Protein AF-A0A1Y1NEP5-F1 (afdb_monomer_lite)

Organism: Photinus pyralis (NCBI:txid7054)

Structure (mmCIF, N/CA/C/O backbone):
data_AF-A0A1Y1NEP5-F1
#
_entry.id   AF-A0A1Y1NEP5-F1
#
loop_
_atom_site.group_PDB
_atom_site.id
_atom_site.type_symbol
_atom_site.label_atom_id
_atom_site.label_alt_id
_atom_site.label_comp_id
_atom_site.label_asym_id
_atom_site.label_entity_id
_atom_site.label_seq_id
_atom_site.pdbx_PDB_ins_code
_atom_site.Cartn_x
_atom_site.Cartn_y
_atom_site.Cartn_z
_atom_site.occupancy
_atom_site.B_iso_or_equiv
_atom_site.auth_seq_id
_atom_site.auth_comp_id
_atom_site.auth_asym_id
_atom_site.auth_atom_id
_atom_site.pdbx_PDB_model_num
ATOM 1 N N . MET A 1 1 ? -6.088 -8.579 -11.517 1.00 90.56 1 MET A N 1
ATOM 2 C CA . MET A 1 1 ? -6.306 -7.123 -11.314 1.00 90.56 1 MET A CA 1
ATOM 3 C C . MET A 1 1 ? -5.534 -6.252 -12.298 1.00 90.56 1 MET A C 1
ATOM 5 O O . MET A 1 1 ? -6.186 -5.523 -13.034 1.00 90.56 1 MET A O 1
ATOM 9 N N . MET A 1 2 ? -4.201 -6.354 -12.375 1.00 89.00 2 MET A N 1
ATOM 10 C CA . MET A 1 2 ? -3.355 -5.490 -13.226 1.00 89.00 2 MET A CA 1
ATOM 11 C C . MET A 1 2 ? -3.745 -5.462 -14.716 1.00 89.00 2 MET A C 1
ATOM 13 O O . MET A 1 2 ? -3.681 -4.411 -15.343 1.00 89.00 2 MET A O 1
ATOM 17 N N . ARG A 1 3 ? -4.251 -6.576 -15.268 1.00 90.25 3 ARG A N 1
ATOM 18 C CA . ARG A 1 3 ? -4.832 -6.623 -16.626 1.00 90.25 3 ARG A CA 1
ATOM 19 C C . ARG A 1 3 ? -6.082 -5.744 -16.789 1.00 90.25 3 ARG A C 1
ATOM 21 O O . ARG A 1 3 ? -6.263 -5.115 -17.821 1.00 90.25 3 ARG A O 1
ATOM 28 N N . ARG A 1 4 ? -6.971 -5.734 -15.790 1.00 91.12 4 ARG A N 1
ATOM 29 C CA . ARG A 1 4 ? -8.265 -5.023 -15.830 1.00 91.12 4 ARG A CA 1
ATOM 30 C C . ARG A 1 4 ? -8.117 -3.534 -15.506 1.00 91.12 4 ARG A C 1
ATOM 32 O O . ARG A 1 4 ? -8.921 -2.733 -15.965 1.00 91.12 4 ARG A O 1
ATOM 39 N N . TYR A 1 5 ? -7.087 -3.175 -14.741 1.00 89.88 5 TYR A N 1
ATOM 40 C CA . TYR A 1 5 ? -6.795 -1.805 -14.322 1.00 89.88 5 TYR A CA 1
ATOM 41 C C . TYR A 1 5 ? -5.352 -1.428 -14.690 1.00 89.88 5 TYR A C 1
ATOM 43 O O . TYR A 1 5 ? -4.515 -1.256 -13.807 1.00 89.88 5 TYR A O 1
ATOM 51 N N . PRO A 1 6 ? -5.030 -1.294 -15.989 1.00 84.69 6 PRO A N 1
ATOM 52 C CA . PRO A 1 6 ? -3.647 -1.180 -16.460 1.00 84.69 6 PRO A CA 1
ATOM 53 C C . PRO A 1 6 ? -2.942 0.124 -16.062 1.00 84.69 6 PRO A C 1
ATOM 55 O O . PRO A 1 6 ? -1.716 0.181 -16.156 1.00 84.69 6 PRO A O 1
ATOM 58 N N . LYS A 1 7 ? -3.702 1.145 -15.638 1.00 85.12 7 LYS A N 1
ATOM 59 C CA . LYS A 1 7 ? -3.207 2.453 -15.171 1.00 85.12 7 LYS A CA 1
ATOM 60 C C . LYS A 1 7 ? -3.043 2.542 -13.648 1.00 85.12 7 LYS A C 1
ATOM 62 O O . LYS A 1 7 ? -2.629 3.583 -13.156 1.00 85.12 7 LYS A O 1
ATOM 67 N N . GLN A 1 8 ? -3.429 1.501 -12.915 1.00 87.31 8 GLN A N 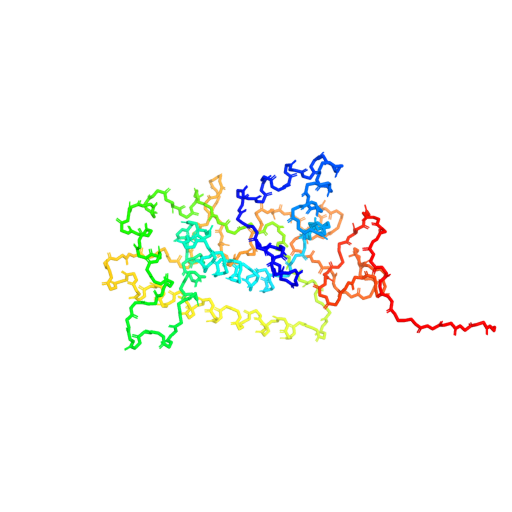1
ATOM 68 C CA . GLN A 1 8 ? -3.363 1.478 -11.457 1.00 87.31 8 GLN A CA 1
ATOM 69 C C . GLN A 1 8 ? -2.152 0.674 -10.991 1.00 87.31 8 GLN A C 1
ATOM 71 O O . GLN A 1 8 ? -1.768 -0.305 -11.635 1.00 87.31 8 GLN A O 1
ATOM 76 N N . ILE A 1 9 ? -1.575 1.085 -9.864 1.00 87.44 9 ILE A N 1
ATOM 77 C CA . ILE A 1 9 ? -0.461 0.388 -9.218 1.00 87.44 9 ILE A CA 1
ATOM 78 C C . ILE A 1 9 ? -1.053 -0.604 -8.222 1.00 87.44 9 ILE A C 1
ATOM 80 O O . ILE A 1 9 ? -1.752 -0.204 -7.294 1.00 87.44 9 ILE A O 1
ATOM 84 N N . ALA A 1 10 ? -0.798 -1.894 -8.439 1.00 90.50 10 ALA A N 1
ATOM 85 C CA . ALA A 1 10 ? -1.158 -2.939 -7.491 1.00 90.50 10 ALA A CA 1
ATOM 86 C C . ALA A 1 10 ? 0.002 -3.141 -6.514 1.00 90.50 10 ALA A C 1
ATOM 88 O O . ALA A 1 10 ? 1.093 -3.498 -6.946 1.00 90.50 10 ALA A O 1
ATOM 89 N N . VAL A 1 11 ? -0.236 -2.901 -5.226 1.00 90.38 11 VAL A N 1
ATOM 90 C CA . VAL A 1 11 ? 0.784 -3.053 -4.182 1.00 90.38 11 VAL A CA 1
ATOM 91 C C . VAL A 1 11 ? 0.630 -4.429 -3.539 1.00 90.38 11 VAL A C 1
ATOM 93 O O . VAL A 1 11 ? -0.443 -4.697 -2.990 1.00 90.38 11 VAL A O 1
ATOM 96 N N . PRO A 1 12 ? 1.651 -5.298 -3.609 1.00 90.19 12 PRO A N 1
ATOM 97 C CA . PRO A 1 12 ? 1.573 -6.635 -3.049 1.00 90.19 12 PRO A CA 1
ATOM 98 C C . PRO A 1 12 ? 1.637 -6.635 -1.513 1.00 90.19 12 PRO A C 1
ATOM 100 O O . PRO A 1 12 ? 2.208 -5.743 -0.880 1.00 90.19 12 PRO A O 1
ATOM 103 N N . THR A 1 13 ? 1.065 -7.667 -0.898 1.00 89.44 13 THR A N 1
ATOM 104 C CA . THR A 1 13 ? 1.445 -8.097 0.454 1.00 89.44 13 THR A CA 1
ATOM 105 C C . THR A 1 13 ? 2.828 -8.757 0.429 1.00 89.44 13 THR A C 1
ATOM 107 O O . THR A 1 13 ? 3.291 -9.173 -0.632 1.00 89.44 13 THR A O 1
ATOM 110 N N . LEU A 1 14 ? 3.504 -8.849 1.578 1.00 84.50 14 LEU A N 1
ATOM 111 C CA . LEU A 1 14 ? 4.887 -9.346 1.671 1.00 84.50 14 LEU A CA 1
ATOM 112 C C . LEU A 1 14 ? 5.095 -10.748 1.062 1.00 84.50 14 LEU A C 1
ATOM 114 O O . LEU A 1 14 ? 6.099 -11.008 0.408 1.00 84.50 14 LEU A O 1
ATOM 118 N N . ASP A 1 15 ? 4.140 -11.650 1.251 1.00 85.56 15 ASP A N 1
ATOM 119 C CA . ASP A 1 15 ? 4.138 -13.009 0.703 1.00 85.56 15 ASP A CA 1
ATOM 120 C C . ASP A 1 15 ? 4.011 -13.036 -0.832 1.00 85.56 15 ASP A C 1
ATOM 122 O O . ASP A 1 15 ? 4.769 -13.729 -1.516 1.00 85.56 15 ASP A O 1
ATOM 126 N N . VAL A 1 16 ? 3.092 -12.240 -1.387 1.00 90.88 16 VAL A N 1
ATOM 127 C CA . VAL A 1 16 ? 2.921 -12.073 -2.841 1.00 90.88 16 VAL A CA 1
ATOM 128 C C . VAL A 1 16 ? 4.168 -11.448 -3.458 1.00 90.88 16 VAL A C 1
ATOM 130 O O . VAL A 1 16 ? 4.596 -11.848 -4.539 1.00 90.88 16 VAL A O 1
ATOM 133 N N . ASP A 1 17 ? 4.748 -10.478 -2.764 1.00 88.25 17 ASP A N 1
ATOM 134 C CA . ASP A 1 17 ? 5.936 -9.753 -3.184 1.00 88.25 17 ASP A CA 1
ATOM 135 C C . ASP A 1 17 ? 7.180 -10.650 -3.219 1.00 88.25 17 ASP A C 1
ATOM 137 O O . ASP A 1 17 ? 7.900 -10.689 -4.215 1.00 88.25 17 ASP A O 1
ATOM 141 N N . LEU A 1 18 ? 7.374 -11.486 -2.197 1.00 86.94 18 LEU A N 1
ATOM 142 C CA . LEU A 1 18 ? 8.453 -12.475 -2.169 1.00 86.94 18 LEU A CA 1
ATOM 143 C C . LEU A 1 18 ? 8.343 -13.486 -3.325 1.00 86.94 18 LEU A C 1
ATOM 145 O O . LEU A 1 18 ? 9.335 -13.799 -3.996 1.00 86.94 18 LEU A O 1
ATOM 149 N N . ALA A 1 19 ? 7.133 -13.984 -3.594 1.00 91.00 19 ALA A N 1
ATOM 150 C CA . ALA A 1 19 ? 6.886 -14.861 -4.737 1.00 91.00 19 ALA A CA 1
ATOM 151 C C . ALA A 1 19 ? 7.134 -14.138 -6.072 1.00 91.00 19 ALA A C 1
ATOM 153 O O . ALA A 1 19 ? 7.661 -14.730 -7.020 1.00 91.00 19 ALA A O 1
ATOM 154 N N . TRP A 1 20 ? 6.792 -12.849 -6.147 1.00 90.31 20 TRP A N 1
ATOM 155 C CA . TRP A 1 20 ? 7.027 -12.024 -7.324 1.00 90.31 20 TRP A CA 1
ATOM 156 C C . TRP A 1 20 ? 8.524 -11.831 -7.597 1.00 90.31 20 TRP A C 1
ATOM 158 O O . TRP A 1 20 ? 8.960 -12.093 -8.721 1.00 90.31 20 TRP A O 1
ATOM 168 N N . HIS A 1 21 ? 9.318 -11.489 -6.580 1.00 88.12 21 HIS A N 1
ATOM 169 C CA . HIS A 1 21 ? 10.784 -11.420 -6.666 1.00 88.12 21 HIS A CA 1
ATOM 170 C C . HIS A 1 21 ? 11.399 -12.742 -7.112 1.00 88.12 21 HIS A C 1
ATOM 172 O O . HIS A 1 21 ? 12.247 -12.773 -8.001 1.00 88.12 21 HIS A O 1
ATOM 178 N N . THR A 1 22 ? 10.903 -13.859 -6.578 1.00 91.62 22 THR A N 1
ATOM 179 C CA . THR A 1 22 ? 11.359 -15.195 -6.990 1.00 91.62 22 THR A CA 1
ATOM 180 C C . THR A 1 22 ? 11.115 -15.440 -8.482 1.00 91.62 22 THR A C 1
ATOM 182 O O . THR A 1 22 ? 11.981 -15.970 -9.177 1.00 91.62 22 THR A O 1
ATOM 185 N N . HIS A 1 23 ? 9.963 -15.018 -9.014 1.00 91.12 23 HIS A N 1
ATOM 186 C C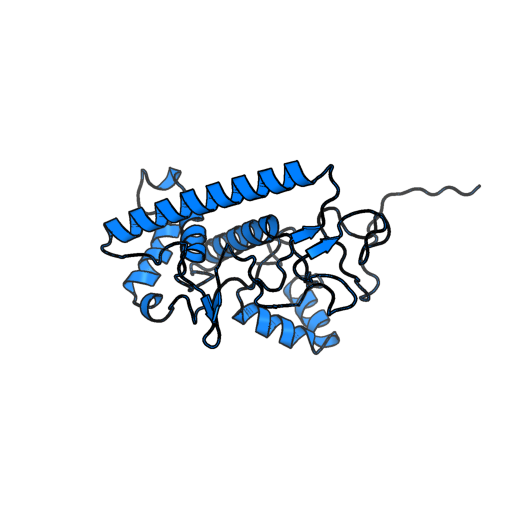A . HIS A 1 23 ? 9.663 -15.153 -10.441 1.00 91.12 23 HIS A CA 1
ATOM 187 C C . HIS A 1 23 ? 10.591 -14.293 -11.319 1.00 91.12 23 HIS A C 1
ATOM 189 O O . HIS A 1 23 ? 10.943 -14.715 -12.422 1.00 91.12 23 HIS A O 1
ATOM 195 N N . GLN A 1 24 ? 11.032 -13.127 -10.835 1.00 87.62 24 GLN A N 1
ATOM 196 C CA . GLN A 1 24 ? 11.956 -12.241 -11.556 1.00 87.62 24 GLN A CA 1
ATOM 197 C C . GLN A 1 24 ? 13.371 -12.822 -11.714 1.00 87.62 24 GLN A C 1
ATOM 199 O O . GLN A 1 24 ? 14.082 -12.427 -12.638 1.00 87.62 24 GLN A O 1
ATOM 204 N N . LEU A 1 25 ? 13.762 -13.815 -10.901 1.00 91.56 25 LEU A N 1
ATOM 205 C CA . LEU A 1 25 ? 15.067 -14.489 -11.004 1.00 91.56 25 LEU A CA 1
ATOM 206 C C . LEU A 1 25 ? 15.272 -15.241 -12.331 1.00 91.56 25 LEU A C 1
ATOM 208 O O . LEU A 1 25 ? 16.396 -15.622 -12.654 1.00 91.56 25 LEU A O 1
ATOM 212 N N . ILE A 1 26 ? 14.209 -15.450 -13.117 1.00 92.88 26 ILE A N 1
ATOM 213 C CA . ILE A 1 26 ? 14.271 -16.070 -14.447 1.00 92.88 26 ILE A CA 1
ATOM 214 C C . ILE A 1 26 ? 13.679 -15.095 -15.482 1.00 92.88 26 ILE A C 1
ATOM 216 O O . ILE A 1 26 ? 12.517 -15.249 -15.874 1.00 92.88 26 ILE A O 1
ATOM 220 N N . PRO A 1 27 ? 14.450 -14.102 -15.974 1.00 90.69 27 PRO A N 1
ATOM 221 C CA . PRO A 1 27 ? 13.913 -13.005 -16.784 1.00 90.69 27 PRO A CA 1
ATOM 222 C C . PRO A 1 27 ? 13.123 -13.427 -18.036 1.00 90.69 27 PRO A C 1
ATOM 224 O O . PRO A 1 27 ? 12.050 -12.864 -18.263 1.00 90.69 27 PRO A O 1
ATOM 227 N N . PRO A 1 28 ? 13.544 -14.440 -18.829 1.00 93.50 28 PRO A N 1
ATOM 228 C CA . PRO A 1 28 ? 12.753 -14.887 -19.978 1.00 93.50 28 PRO A CA 1
ATOM 229 C C . PRO A 1 28 ? 11.388 -15.462 -19.576 1.00 93.50 28 PRO A C 1
ATOM 231 O O . PRO A 1 28 ? 10.375 -15.174 -20.215 1.00 93.50 28 PRO A O 1
ATOM 234 N N . SER A 1 29 ? 11.347 -16.239 -18.486 1.00 95.44 29 SER A N 1
ATOM 235 C CA . SER A 1 29 ? 10.101 -16.787 -17.939 1.00 95.44 29 SER A CA 1
ATOM 236 C C . SER A 1 29 ? 9.215 -15.676 -17.390 1.00 95.44 29 SER A C 1
ATOM 238 O O . SER A 1 29 ? 8.017 -15.650 -17.670 1.00 95.44 29 SER A O 1
ATOM 240 N N . TYR A 1 30 ? 9.810 -14.729 -16.665 1.00 92.44 30 TYR A N 1
ATOM 241 C CA . TYR A 1 30 ? 9.112 -13.585 -16.099 1.00 92.44 30 TYR A CA 1
ATOM 242 C C . TYR A 1 30 ? 8.453 -12.729 -17.183 1.00 92.44 30 TYR A C 1
ATOM 244 O O . TYR A 1 30 ? 7.248 -12.462 -17.129 1.00 92.44 30 TYR A O 1
ATOM 252 N N . TYR A 1 31 ? 9.213 -12.366 -18.219 1.00 91.44 31 TYR A N 1
ATOM 253 C CA . TYR A 1 31 ? 8.706 -11.606 -19.356 1.00 91.44 31 TYR A CA 1
ATOM 254 C C . TYR A 1 31 ? 7.570 -12.352 -20.065 1.00 91.44 31 TYR A C 1
ATOM 256 O O . TYR A 1 31 ? 6.481 -11.802 -20.243 1.00 91.44 31 TYR A O 1
ATOM 264 N N . ALA A 1 32 ? 7.772 -13.627 -20.414 1.00 94.38 32 ALA A N 1
ATOM 265 C CA . ALA A 1 32 ? 6.757 -14.428 -21.098 1.00 94.38 32 ALA A CA 1
ATOM 266 C C . ALA A 1 32 ? 5.501 -14.658 -20.235 1.00 94.38 32 ALA A C 1
ATOM 268 O O . ALA A 1 32 ? 4.379 -14.655 -20.744 1.00 94.38 32 ALA A O 1
ATOM 269 N N . GLY A 1 33 ? 5.668 -14.865 -18.928 1.00 93.69 33 GLY A N 1
ATOM 270 C CA . GLY A 1 33 ? 4.579 -15.068 -17.976 1.00 93.69 33 GLY A CA 1
ATOM 271 C C . GLY A 1 33 ? 3.733 -13.811 -17.783 1.00 93.69 33 GLY A C 1
ATOM 272 O O . GLY A 1 33 ? 2.507 -13.864 -17.904 1.00 93.69 33 GLY A O 1
ATOM 273 N N . THR A 1 34 ? 4.379 -12.670 -17.534 1.00 90.88 34 THR A N 1
ATOM 274 C CA . THR A 1 34 ? 3.697 -11.389 -17.296 1.00 90.88 34 THR A CA 1
ATOM 275 C C . THR A 1 34 ? 2.992 -10.862 -18.542 1.00 90.88 34 THR A C 1
ATOM 277 O O . THR A 1 34 ? 1.813 -10.502 -18.461 1.00 90.88 34 THR A O 1
ATOM 280 N N . THR A 1 35 ? 3.648 -10.895 -19.705 1.00 91.62 35 THR A N 1
ATOM 281 C CA . THR A 1 35 ? 3.053 -10.456 -20.979 1.00 91.62 35 THR A CA 1
ATOM 282 C C . THR A 1 35 ? 1.872 -11.331 -21.388 1.00 91.62 35 THR A C 1
ATOM 284 O O . THR A 1 35 ? 0.825 -10.802 -21.759 1.00 91.62 35 THR A O 1
ATOM 287 N N . ARG A 1 36 ? 1.965 -12.657 -21.222 1.00 94.50 36 ARG A N 1
ATOM 288 C CA . ARG A 1 36 ? 0.844 -13.575 -21.484 1.00 94.50 36 ARG A CA 1
ATOM 289 C C . ARG A 1 36 ? -0.347 -13.324 -20.556 1.00 94.50 36 ARG A C 1
ATOM 291 O O . ARG A 1 36 ? -1.490 -13.349 -21.005 1.00 94.50 36 ARG A O 1
ATOM 298 N N . ALA A 1 37 ? -0.100 -13.089 -19.266 1.00 91.06 37 ALA A N 1
ATOM 299 C CA . ALA A 1 37 ? -1.164 -12.922 -18.275 1.00 91.06 37 ALA A CA 1
ATOM 300 C C . ALA A 1 37 ? -1.806 -11.523 -18.294 1.00 91.06 37 ALA A C 1
ATOM 302 O O . ALA A 1 37 ? -3.004 -11.381 -18.023 1.00 91.06 37 ALA A O 1
ATOM 303 N N . THR A 1 38 ? -1.020 -10.483 -18.587 1.00 88.94 38 THR A N 1
ATOM 304 C CA . THR A 1 38 ? -1.424 -9.080 -18.393 1.00 88.94 38 THR A CA 1
ATOM 305 C C . THR A 1 38 ? -1.389 -8.216 -19.652 1.00 88.94 38 THR A C 1
ATOM 307 O O . THR A 1 38 ? -1.844 -7.076 -19.592 1.00 88.94 38 THR A O 1
ATOM 310 N N . TYR A 1 39 ? -0.910 -8.755 -20.778 1.00 87.94 39 TYR A N 1
ATOM 311 C CA . TYR A 1 39 ? -0.679 -8.051 -22.050 1.00 87.94 39 TYR A CA 1
ATOM 312 C C . TYR A 1 39 ? 0.360 -6.932 -21.998 1.00 87.94 39 TYR A C 1
ATOM 314 O O . TYR A 1 39 ? 0.457 -6.126 -22.919 1.00 87.94 39 TYR A O 1
ATOM 322 N N . LYS A 1 40 ? 1.155 -6.890 -20.932 1.00 85.44 40 LYS A N 1
ATOM 323 C CA . LYS A 1 40 ? 2.311 -6.013 -20.814 1.00 85.44 40 LYS A CA 1
ATOM 324 C C . LYS A 1 40 ? 3.376 -6.673 -19.954 1.00 85.44 40 LYS A C 1
ATOM 326 O O . LYS A 1 40 ? 3.085 -7.573 -19.167 1.00 85.44 40 LYS A O 1
ATOM 331 N N . PHE A 1 41 ? 4.608 -6.219 -20.114 1.00 87.38 41 PHE A N 1
ATOM 332 C CA . PHE A 1 41 ? 5.627 -6.468 -19.112 1.00 87.38 41 PHE A CA 1
ATOM 333 C C . PHE A 1 41 ? 5.222 -5.749 -17.819 1.00 87.38 41 PHE A C 1
ATOM 335 O O . PHE A 1 41 ? 4.721 -4.620 -17.866 1.00 87.38 41 PHE A O 1
ATOM 342 N N . ILE A 1 42 ? 5.373 -6.423 -16.681 1.00 86.00 42 ILE A N 1
ATOM 343 C CA . ILE A 1 42 ? 5.147 -5.811 -15.374 1.00 86.00 42 ILE A CA 1
ATOM 344 C C . ILE A 1 42 ? 6.510 -5.411 -14.834 1.00 86.00 42 ILE A C 1
ATOM 346 O O . ILE A 1 42 ? 7.329 -6.268 -14.517 1.00 86.00 42 ILE A O 1
ATOM 350 N N . ASP A 1 43 ? 6.744 -4.109 -14.777 1.00 80.31 43 ASP A N 1
ATOM 351 C CA . ASP A 1 43 ? 7.959 -3.555 -14.202 1.00 80.31 43 ASP A CA 1
ATOM 352 C C . ASP A 1 43 ? 7.890 -3.582 -12.668 1.00 80.31 43 ASP A C 1
ATOM 354 O O . ASP A 1 43 ? 6.803 -3.433 -12.094 1.00 80.31 43 ASP A O 1
ATOM 358 N N . HIS A 1 44 ? 9.034 -3.790 -12.021 1.00 74.31 44 HIS A N 1
ATOM 359 C CA . HIS A 1 44 ? 9.161 -3.725 -10.570 1.00 74.31 44 HIS A CA 1
ATOM 360 C C . HIS A 1 44 ? 9.740 -2.364 -10.185 1.00 74.31 44 HIS A C 1
ATOM 362 O O . HIS A 1 44 ? 10.954 -2.181 -10.136 1.00 74.31 44 HIS A O 1
ATOM 368 N N . ASP A 1 45 ? 8.851 -1.409 -9.911 1.00 70.62 45 ASP A N 1
ATOM 369 C CA . ASP A 1 45 ? 9.237 -0.118 -9.342 1.00 70.62 45 ASP A CA 1
ATOM 370 C C . ASP A 1 45 ? 9.573 -0.313 -7.858 1.00 70.62 45 ASP A C 1
ATOM 372 O O . ASP A 1 45 ? 8.675 -0.459 -7.020 1.00 70.62 45 ASP A O 1
ATOM 376 N N . ASP A 1 46 ? 10.871 -0.347 -7.549 1.00 66.62 46 ASP A N 1
ATOM 377 C CA . ASP A 1 46 ? 11.386 -0.514 -6.192 1.00 66.62 46 ASP A CA 1
ATOM 378 C C . ASP A 1 46 ? 11.319 0.779 -5.358 1.00 66.62 46 ASP A C 1
ATOM 380 O O . ASP A 1 46 ? 11.761 0.806 -4.211 1.00 66.62 46 ASP A O 1
ATOM 384 N N . LYS A 1 47 ? 10.795 1.880 -5.923 1.00 71.75 47 LYS A N 1
ATOM 385 C CA . LYS A 1 47 ? 10.866 3.223 -5.327 1.00 71.75 47 LYS A CA 1
ATOM 386 C C . LYS A 1 47 ? 9.567 3.998 -5.504 1.00 71.75 47 LYS A C 1
ATOM 388 O O . LYS A 1 47 ? 9.437 4.927 -6.305 1.00 71.75 47 LYS A O 1
ATOM 393 N N . ILE A 1 48 ? 8.612 3.698 -4.636 1.00 74.44 48 ILE A N 1
ATOM 394 C CA . ILE A 1 48 ? 7.322 4.372 -4.554 1.00 74.44 48 ILE A CA 1
ATOM 395 C C . ILE A 1 48 ? 7.315 5.328 -3.359 1.00 74.44 48 ILE A C 1
ATOM 397 O O . ILE A 1 48 ? 7.587 4.956 -2.219 1.00 74.44 48 ILE A O 1
ATOM 401 N N . GLU A 1 49 ? 6.954 6.584 -3.622 1.00 77.25 49 GLU A N 1
ATOM 402 C CA . GLU A 1 49 ? 6.752 7.572 -2.563 1.00 77.25 49 GLU A CA 1
ATOM 403 C C . GLU A 1 49 ? 5.671 7.098 -1.578 1.00 77.25 49 GLU A C 1
ATOM 405 O O . GLU A 1 49 ? 4.629 6.575 -1.972 1.00 77.25 49 GLU A O 1
ATOM 410 N N . GLU A 1 50 ? 5.927 7.273 -0.286 1.00 75.88 50 GLU A N 1
ATOM 411 C CA . GLU A 1 50 ? 5.111 6.732 0.803 1.00 75.88 50 GLU A CA 1
ATOM 412 C C . GLU A 1 50 ? 3.604 7.037 0.710 1.00 75.88 50 GLU A C 1
ATOM 414 O O . GLU A 1 50 ? 2.777 6.141 0.919 1.00 75.88 50 GLU A O 1
ATOM 419 N N . VAL A 1 51 ? 3.208 8.282 0.424 1.00 79.44 51 VAL A N 1
ATOM 420 C CA . VAL A 1 51 ? 1.785 8.641 0.302 1.00 79.44 51 VAL A CA 1
ATOM 421 C C . VAL A 1 51 ? 1.162 7.915 -0.890 1.00 79.44 51 VAL A C 1
ATOM 423 O O . VAL A 1 51 ? 0.067 7.357 -0.775 1.00 79.44 51 VAL A O 1
ATOM 426 N N . LYS A 1 52 ? 1.876 7.848 -2.015 1.00 83.56 52 LYS A N 1
ATOM 427 C CA . LYS A 1 52 ? 1.449 7.098 -3.202 1.00 83.56 52 LYS A CA 1
ATOM 428 C C . LYS A 1 52 ? 1.343 5.594 -2.927 1.00 83.56 52 LYS A C 1
ATOM 430 O O . LYS A 1 52 ? 0.367 4.980 -3.359 1.00 83.56 52 LYS A O 1
ATOM 435 N N . LEU A 1 53 ? 2.290 5.013 -2.187 1.00 84.62 53 LEU A N 1
ATOM 436 C CA . LEU A 1 53 ? 2.272 3.599 -1.796 1.00 84.62 53 LEU A CA 1
ATOM 437 C C . LEU A 1 53 ? 1.029 3.282 -0.956 1.00 84.62 53 LEU A C 1
ATOM 439 O O . LEU A 1 53 ? 0.303 2.337 -1.257 1.00 84.62 53 LEU A O 1
ATOM 443 N N . ASN A 1 54 ? 0.739 4.122 0.039 1.00 84.75 54 ASN A N 1
ATOM 444 C CA . ASN A 1 54 ? -0.452 4.004 0.878 1.00 84.75 54 ASN A CA 1
ATOM 445 C C . ASN A 1 54 ? -1.750 4.017 0.064 1.00 84.75 54 ASN A C 1
ATOM 447 O O . ASN A 1 54 ? -2.598 3.138 0.217 1.00 84.75 54 ASN A O 1
ATOM 451 N N . GLN A 1 55 ? -1.898 5.002 -0.822 1.00 88.38 55 GLN A N 1
ATOM 452 C CA . GLN A 1 55 ? -3.085 5.138 -1.669 1.00 88.38 55 GLN A CA 1
ATOM 453 C C . GLN A 1 55 ? -3.238 3.957 -2.632 1.00 88.38 55 GLN A C 1
ATOM 455 O O . GLN A 1 55 ? -4.347 3.461 -2.846 1.00 88.38 55 GLN A O 1
ATOM 460 N N . ALA A 1 56 ? -2.129 3.480 -3.198 1.00 90.19 56 ALA A N 1
ATOM 461 C CA . ALA A 1 56 ? -2.122 2.331 -4.092 1.00 90.19 56 ALA A CA 1
ATOM 462 C C . ALA A 1 56 ? -2.452 1.024 -3.348 1.00 90.19 56 ALA A C 1
ATOM 464 O O . ALA A 1 56 ? -3.195 0.194 -3.877 1.00 90.19 56 ALA A O 1
ATOM 465 N N . PHE A 1 57 ? -1.988 0.850 -2.108 1.00 91.56 57 PHE A N 1
ATOM 466 C CA . PHE A 1 57 ? -2.344 -0.305 -1.280 1.00 91.56 57 PHE A CA 1
ATOM 467 C C . PHE A 1 57 ? -3.807 -0.280 -0.831 1.00 91.56 57 PHE A C 1
ATOM 469 O O . PHE A 1 57 ? -4.483 -1.309 -0.901 1.00 91.56 57 PHE A O 1
ATOM 476 N N . GLU A 1 58 ? -4.333 0.890 -0.458 1.00 92.06 58 GLU A N 1
ATOM 477 C CA . GLU A 1 58 ? -5.763 1.075 -0.194 1.00 92.06 58 GLU A CA 1
ATOM 478 C C . GLU A 1 58 ? -6.599 0.705 -1.429 1.00 92.06 58 GLU A C 1
ATOM 480 O O . GLU A 1 58 ? -7.545 -0.085 -1.350 1.00 92.06 58 GLU A O 1
ATOM 485 N N . TRP A 1 59 ? -6.217 1.219 -2.603 1.00 93.38 59 TRP A N 1
ATOM 486 C CA . TRP A 1 59 ? -6.873 0.883 -3.865 1.00 93.38 59 TRP A CA 1
ATOM 487 C C . TRP A 1 59 ? -6.805 -0.619 -4.168 1.00 93.38 59 TRP A C 1
ATOM 489 O O . TRP A 1 59 ? -7.816 -1.211 -4.565 1.00 93.38 59 TRP A O 1
ATOM 499 N N . THR A 1 60 ? -5.638 -1.237 -3.971 1.00 94.06 60 THR A N 1
ATOM 500 C CA . THR A 1 60 ? -5.414 -2.668 -4.214 1.00 94.06 60 THR A CA 1
ATOM 501 C C . THR A 1 60 ? -6.314 -3.496 -3.313 1.00 94.06 60 THR A C 1
ATOM 503 O O . THR A 1 60 ? -7.101 -4.304 -3.806 1.00 94.06 60 THR A O 1
ATOM 506 N N . SER A 1 61 ? -6.280 -3.226 -2.009 1.00 93.38 61 SER A N 1
ATOM 507 C CA . SER A 1 61 ? -7.043 -3.965 -1.008 1.00 93.38 61 SER A CA 1
ATOM 508 C C . SER A 1 61 ? -8.549 -3.851 -1.252 1.00 93.38 61 SER A C 1
ATOM 510 O O . SER A 1 61 ? -9.257 -4.861 -1.278 1.00 93.38 61 SER A O 1
ATOM 512 N N . LYS A 1 62 ? -9.042 -2.640 -1.540 1.00 91.94 62 LYS A N 1
ATOM 513 C CA . LYS A 1 62 ? -10.453 -2.401 -1.871 1.00 91.94 62 LYS A CA 1
ATOM 514 C C . LYS A 1 62 ? -10.875 -3.113 -3.153 1.00 91.94 62 LYS A C 1
ATOM 516 O O . LYS A 1 62 ? -11.943 -3.720 -3.212 1.00 91.94 62 LYS A O 1
ATOM 521 N N . THR A 1 63 ? -10.060 -3.016 -4.200 1.00 93.31 63 THR A N 1
ATOM 522 C CA . THR A 1 63 ? -10.387 -3.584 -5.514 1.00 93.31 63 THR A CA 1
ATOM 523 C C . THR A 1 63 ? -10.358 -5.108 -5.474 1.00 93.31 63 THR A C 1
ATOM 525 O O . THR A 1 63 ? -11.247 -5.740 -6.041 1.00 93.31 63 THR A O 1
ATOM 528 N N . TYR A 1 64 ? -9.392 -5.702 -4.771 1.00 93.25 64 TYR A N 1
ATOM 529 C CA . TYR A 1 64 ? -9.333 -7.145 -4.547 1.00 93.25 64 TYR A CA 1
ATOM 530 C C . TYR A 1 64 ? -10.603 -7.639 -3.852 1.00 93.25 64 TYR A C 1
ATOM 532 O O . TYR A 1 64 ? -11.279 -8.529 -4.363 1.00 93.25 64 TYR A O 1
ATOM 540 N N . GLN A 1 65 ? -11.005 -6.971 -2.769 1.00 90.31 65 GLN A N 1
ATOM 541 C CA . GLN A 1 65 ? -12.209 -7.318 -2.018 1.00 90.31 65 GLN A CA 1
ATOM 542 C C . GLN A 1 65 ? -13.491 -7.233 -2.856 1.00 90.31 65 GLN A C 1
ATOM 544 O O . GLN A 1 65 ? -14.387 -8.065 -2.718 1.00 90.31 65 GLN A O 1
ATOM 549 N N . VAL A 1 66 ? -13.585 -6.260 -3.765 1.00 88.81 66 VAL A N 1
ATOM 550 C CA . VAL A 1 66 ? -14.728 -6.140 -4.686 1.00 88.81 66 VAL A CA 1
ATOM 551 C C . VAL A 1 66 ? -14.743 -7.248 -5.742 1.00 88.81 66 VAL A C 1
ATOM 553 O O . VAL A 1 66 ? -15.823 -7.705 -6.110 1.00 88.81 66 VAL A O 1
ATOM 556 N N . LEU A 1 67 ? -13.578 -7.651 -6.253 1.00 90.75 67 LEU A N 1
ATOM 557 C CA . LEU A 1 67 ? -13.473 -8.622 -7.346 1.00 90.75 67 LEU A CA 1
ATOM 558 C C . LEU A 1 67 ? -13.553 -10.074 -6.885 1.00 90.75 67 LEU A C 1
ATOM 560 O O . LEU A 1 67 ? -14.101 -10.898 -7.611 1.00 90.75 67 LEU A O 1
ATOM 564 N N . PHE A 1 68 ? -12.958 -10.374 -5.735 1.00 90.81 68 PHE A N 1
ATOM 565 C CA . PHE A 1 68 ? -12.762 -11.737 -5.248 1.00 90.81 68 PHE A CA 1
ATOM 566 C C . PHE A 1 68 ? -13.580 -12.044 -4.000 1.00 90.81 68 PHE A C 1
ATOM 568 O O . PHE A 1 68 ? -13.635 -13.195 -3.599 1.00 90.81 68 PHE A O 1
ATOM 575 N N . HIS A 1 69 ? -14.256 -11.044 -3.420 1.00 88.81 69 HIS A N 1
ATOM 576 C CA . HIS A 1 69 ? -15.098 -11.229 -2.238 1.00 88.81 69 HIS A CA 1
ATOM 577 C C . HIS A 1 69 ? -14.320 -11.752 -1.018 1.00 88.81 69 HIS A C 1
ATOM 579 O O . HIS A 1 69 ? -14.873 -12.445 -0.172 1.00 88.81 69 HIS A O 1
ATOM 585 N N . GLU A 1 70 ? -13.042 -11.381 -0.918 1.00 87.75 70 GLU A N 1
ATOM 586 C CA . GLU A 1 70 ? -12.123 -11.799 0.142 1.00 87.75 70 GLU A CA 1
ATOM 587 C C . GLU A 1 70 ? -11.261 -10.622 0.615 1.00 87.75 70 GLU A C 1
ATOM 589 O O . GLU A 1 70 ? -11.099 -9.618 -0.084 1.00 87.75 70 GLU A O 1
ATOM 594 N N . LEU A 1 71 ? -10.714 -10.716 1.828 1.00 89.81 71 LEU A N 1
ATOM 595 C CA . LEU A 1 71 ? -9.762 -9.723 2.318 1.00 89.81 71 LEU A CA 1
ATOM 596 C C . LEU A 1 71 ? -8.411 -9.911 1.634 1.00 89.81 71 LEU A C 1
ATOM 598 O O . LEU A 1 71 ? -7.929 -11.028 1.510 1.00 89.81 71 LEU A O 1
ATOM 602 N N . TYR A 1 72 ? -7.794 -8.803 1.225 1.00 91.19 72 TYR A N 1
ATOM 603 C CA . TYR A 1 72 ? -6.485 -8.852 0.578 1.00 91.19 72 TYR A CA 1
ATOM 604 C C . TYR A 1 72 ? -5.324 -9.043 1.561 1.00 91.19 72 TYR A C 1
ATOM 606 O O . TYR A 1 72 ? -4.408 -9.807 1.301 1.00 91.19 72 TYR A O 1
ATOM 614 N N . SER A 1 73 ? -5.367 -8.342 2.695 1.00 88.88 73 SER A N 1
ATOM 615 C CA . SER A 1 73 ? -4.378 -8.445 3.772 1.00 88.88 73 SER A CA 1
ATOM 616 C C . SER A 1 73 ? -5.072 -8.983 5.012 1.00 88.88 73 SER A C 1
ATOM 618 O O . SER A 1 73 ? -6.134 -8.485 5.369 1.00 88.88 73 SER A O 1
ATOM 620 N N . GLU A 1 74 ? -4.494 -9.975 5.679 1.00 88.81 74 GLU A N 1
ATOM 621 C CA . GLU A 1 74 ? -5.063 -10.558 6.905 1.00 88.81 74 GLU A CA 1
ATOM 622 C C . GLU A 1 74 ? -4.432 -9.991 8.180 1.00 88.81 74 GLU A C 1
ATOM 624 O O . GLU A 1 74 ? -4.897 -10.274 9.280 1.00 88.81 74 GLU A O 1
ATOM 629 N N . CYS A 1 75 ? -3.398 -9.154 8.055 1.00 86.56 75 CYS A N 1
ATOM 630 C CA . CYS A 1 75 ? -2.762 -8.530 9.208 1.00 86.56 75 CYS A CA 1
ATOM 631 C C . CYS A 1 75 ? -3.746 -7.651 9.982 1.00 86.56 75 CYS A C 1
ATOM 633 O O . CYS A 1 75 ? -4.428 -6.817 9.393 1.00 86.56 75 CYS A O 1
ATOM 635 N N . THR A 1 76 ? -3.787 -7.814 11.303 1.00 87.75 76 THR A N 1
ATOM 636 C CA . THR A 1 76 ? -4.698 -7.112 12.221 1.00 87.75 76 THR A CA 1
ATOM 637 C C . THR A 1 76 ? -4.061 -5.890 12.897 1.00 87.75 76 THR A C 1
ATOM 639 O O . THR A 1 76 ? -4.595 -5.376 13.880 1.00 87.75 76 THR A O 1
ATOM 642 N N . CYS A 1 77 ? -2.924 -5.397 12.385 1.00 84.88 77 CYS A N 1
ATOM 643 C CA . CYS A 1 77 ? -2.271 -4.193 12.903 1.00 84.88 77 CYS A CA 1
ATOM 644 C C . CYS A 1 77 ? -3.150 -2.941 12.725 1.00 84.88 77 CYS A C 1
ATOM 646 O O . CYS A 1 77 ? -4.048 -2.901 11.878 1.00 84.88 77 CYS A O 1
ATOM 648 N N . TRP A 1 78 ? -2.852 -1.878 13.481 1.00 86.69 78 TRP A N 1
ATOM 649 C CA . TRP A 1 78 ? -3.621 -0.628 13.441 1.00 86.69 78 TRP A CA 1
ATOM 650 C C . TRP A 1 78 ? -3.752 -0.062 12.014 1.00 86.69 78 TRP A C 1
ATOM 652 O O . TRP A 1 78 ? -4.813 0.440 11.636 1.00 86.69 78 TRP A O 1
ATOM 662 N N . TYR A 1 79 ? -2.687 -0.181 11.211 1.00 87.19 79 TYR A N 1
ATOM 663 C CA . TYR A 1 79 ? -2.625 0.314 9.840 1.00 87.19 79 TYR A CA 1
ATOM 664 C C . TYR A 1 79 ? -3.554 -0.477 8.916 1.00 87.19 79 TYR A C 1
ATOM 666 O O . TYR A 1 79 ? -4.428 0.103 8.271 1.00 87.19 79 TYR A O 1
ATOM 674 N N . CYS A 1 80 ? -3.417 -1.804 8.883 1.00 88.38 80 CYS A N 1
ATOM 675 C CA . CYS A 1 80 ? -4.252 -2.665 8.051 1.00 88.38 80 CYS A CA 1
ATOM 676 C C . CYS A 1 80 ? -5.732 -2.561 8.435 1.00 88.38 80 CYS A C 1
ATOM 678 O O . CYS A 1 80 ? -6.587 -2.559 7.550 1.00 88.38 80 CYS A O 1
ATOM 680 N N . GLU A 1 81 ? -6.045 -2.383 9.721 1.00 89.56 81 GLU A N 1
ATOM 681 C CA . GLU A 1 81 ? -7.409 -2.109 10.181 1.00 89.56 81 GLU A CA 1
ATOM 682 C C . GLU A 1 81 ? -7.937 -0.753 9.702 1.00 89.56 81 GLU A C 1
ATOM 684 O O . GLU A 1 81 ? -9.090 -0.659 9.270 1.00 89.56 81 GLU A O 1
ATOM 689 N N . ALA A 1 82 ? -7.102 0.291 9.703 1.00 90.44 82 ALA A N 1
ATOM 690 C CA . ALA A 1 82 ? -7.464 1.589 9.141 1.00 90.44 82 ALA A CA 1
ATOM 691 C C . ALA A 1 82 ? -7.748 1.495 7.630 1.00 90.44 82 ALA A C 1
ATOM 693 O O . ALA A 1 82 ? -8.759 2.023 7.161 1.00 90.44 82 ALA A O 1
ATOM 694 N N . ILE A 1 83 ? -6.914 0.777 6.871 1.00 90.81 83 ILE A N 1
ATOM 695 C CA . ILE A 1 83 ? -7.144 0.529 5.439 1.00 90.81 83 ILE A CA 1
ATOM 696 C C . ILE A 1 83 ? -8.453 -0.243 5.230 1.00 90.81 83 ILE A C 1
ATOM 698 O O . ILE A 1 83 ? -9.318 0.190 4.472 1.00 90.81 83 ILE A O 1
ATOM 702 N N . ARG A 1 84 ? -8.682 -1.329 5.976 1.00 90.25 84 ARG A N 1
ATOM 703 C CA . ARG A 1 84 ? -9.934 -2.104 5.896 1.00 90.25 84 ARG A CA 1
ATOM 704 C C . ARG A 1 84 ? -11.167 -1.247 6.177 1.00 90.25 84 ARG A C 1
ATOM 706 O O . ARG A 1 84 ? -12.179 -1.356 5.481 1.00 90.25 84 ARG A O 1
ATOM 713 N N . ALA A 1 85 ? -11.089 -0.371 7.178 1.00 89.88 85 ALA A N 1
ATOM 714 C CA . ALA A 1 85 ? -12.173 0.541 7.521 1.00 89.88 85 ALA A CA 1
ATOM 715 C C . ALA A 1 85 ? -12.441 1.583 6.422 1.00 89.88 85 ALA A C 1
ATOM 717 O O . ALA A 1 85 ? -13.589 2.014 6.266 1.00 89.88 85 ALA A O 1
ATOM 718 N N . SER A 1 86 ? -11.442 1.955 5.617 1.00 89.12 86 SER A N 1
ATOM 719 C CA . SER A 1 86 ? -11.619 2.898 4.506 1.00 89.12 86 SER A CA 1
ATOM 720 C C . SER A 1 86 ? -12.481 2.329 3.369 1.00 89.12 86 SER A C 1
ATOM 722 O O . SER A 1 86 ? -13.187 3.071 2.681 1.00 89.12 86 SER A O 1
ATOM 724 N N . HIS A 1 87 ? -12.507 1.000 3.206 1.00 85.69 87 HIS A N 1
ATOM 725 C CA . HIS A 1 87 ? -13.285 0.337 2.153 1.00 85.69 87 HIS A CA 1
ATOM 726 C C . HIS A 1 87 ? -14.799 0.474 2.351 1.00 85.69 87 HIS A C 1
ATOM 728 O O . HIS A 1 87 ? -15.588 0.254 1.428 1.00 85.69 87 HIS A O 1
ATOM 734 N N . THR A 1 88 ? -15.215 0.843 3.557 1.00 71.31 88 THR A N 1
ATOM 735 C CA . THR A 1 88 ? -16.617 0.916 3.951 1.00 71.31 88 THR A CA 1
ATOM 736 C C . THR A 1 88 ? -17.153 2.319 3.684 1.00 71.31 88 THR A C 1
ATOM 738 O O . THR A 1 88 ? -16.695 3.319 4.235 1.00 71.31 88 THR A O 1
ATOM 741 N N . SER A 1 89 ? -18.116 2.422 2.771 1.00 61.56 89 SER A N 1
ATOM 742 C CA . SER A 1 89 ? -18.702 3.713 2.412 1.00 61.56 89 SER A CA 1
ATOM 743 C C . SER A 1 89 ? -19.623 4.200 3.531 1.00 61.56 89 SER A C 1
ATOM 745 O O . SER A 1 89 ? -20.569 3.502 3.896 1.00 61.56 89 SER A O 1
ATOM 747 N N . SER A 1 90 ? -19.395 5.420 4.026 1.00 51.72 90 SER A N 1
ATOM 748 C CA . SER A 1 90 ? -20.260 6.096 5.009 1.00 51.72 90 SER A CA 1
ATOM 749 C C . SER A 1 90 ? -21.720 6.197 4.551 1.00 51.72 90 SER A C 1
ATOM 751 O O . SER A 1 90 ? -22.623 6.166 5.379 1.00 51.72 90 SER A O 1
ATOM 753 N N . LEU A 1 91 ? -21.955 6.250 3.237 1.00 46.94 91 LEU A N 1
ATOM 754 C CA . LEU A 1 91 ? -23.283 6.390 2.634 1.00 46.94 91 LEU A CA 1
ATOM 755 C C . LEU A 1 91 ? -24.135 5.109 2.689 1.00 46.94 91 LEU A C 1
ATOM 757 O O . LEU A 1 91 ? -25.357 5.198 2.682 1.00 46.94 91 LEU A O 1
ATOM 761 N N . ASN A 1 92 ? -23.521 3.926 2.809 1.00 43.84 92 ASN A N 1
ATOM 762 C CA . ASN A 1 92 ? -24.266 2.661 2.909 1.00 43.84 92 ASN A CA 1
ATOM 763 C C . ASN A 1 92 ? -24.679 2.321 4.349 1.00 43.84 92 ASN A C 1
ATOM 765 O O . ASN A 1 92 ? -25.526 1.458 4.546 1.00 43.84 92 ASN A O 1
ATOM 769 N N . SER A 1 93 ? -24.136 3.028 5.348 1.00 50.56 93 SER A N 1
ATOM 770 C CA . SER A 1 93 ? -24.439 2.814 6.770 1.00 50.56 93 SER A CA 1
ATOM 771 C C . SER A 1 93 ? -25.894 3.115 7.146 1.00 50.56 93 SER A C 1
ATOM 773 O O . SER A 1 93 ? -26.340 2.642 8.188 1.00 50.56 93 SER A O 1
ATOM 775 N N . PHE A 1 94 ? -26.622 3.904 6.349 1.00 47.31 94 PHE A N 1
ATOM 776 C CA . PHE A 1 94 ? -28.024 4.244 6.623 1.00 47.31 94 PHE A CA 1
ATOM 777 C C . PHE A 1 94 ? -29.021 3.151 6.195 1.00 47.31 94 PHE A C 1
ATOM 779 O O . PHE A 1 94 ? -30.160 3.181 6.646 1.00 47.31 94 PHE A O 1
ATOM 786 N N . PHE A 1 95 ? -28.605 2.165 5.388 1.00 46.91 95 PHE A N 1
ATOM 787 C CA . PHE A 1 95 ? -29.486 1.104 4.867 1.00 46.91 95 PHE A CA 1
ATOM 788 C C . PHE A 1 95 ? -28.992 -0.330 5.147 1.00 46.91 95 PHE A C 1
ATOM 790 O O . PHE A 1 95 ? -29.552 -1.291 4.623 1.00 46.91 95 PHE A O 1
ATOM 797 N N . GLY A 1 96 ? -27.965 -0.500 5.987 1.00 53.62 96 GLY A N 1
ATOM 798 C CA . GLY A 1 96 ? -27.479 -1.810 6.433 1.00 53.62 96 GLY A CA 1
ATOM 799 C C . GLY A 1 96 ? -25.955 -1.945 6.425 1.00 53.62 96 GLY A C 1
ATOM 800 O O . GLY A 1 96 ? -25.216 -0.991 6.194 1.00 53.62 96 GLY A O 1
ATOM 801 N N . THR A 1 97 ? -25.470 -3.157 6.696 1.00 56.88 97 THR A N 1
ATOM 802 C CA . THR A 1 97 ? -24.038 -3.492 6.693 1.00 56.88 97 THR A CA 1
ATOM 803 C C . THR A 1 97 ? -23.462 -3.325 5.286 1.00 56.88 97 THR A C 1
ATOM 805 O O . THR A 1 97 ? -23.914 -3.988 4.346 1.00 56.88 97 THR A O 1
ATOM 808 N N . SER A 1 98 ? -22.458 -2.457 5.116 1.00 65.81 98 SER A N 1
ATOM 809 C CA . SER A 1 98 ? -21.801 -2.298 3.815 1.00 65.81 98 SER A CA 1
ATOM 810 C C . SER A 1 98 ? -21.159 -3.626 3.385 1.00 65.81 98 SER A C 1
ATOM 812 O O . SER A 1 98 ? -20.740 -4.415 4.230 1.00 65.81 98 SER A O 1
ATOM 814 N N . LYS A 1 99 ? -21.056 -3.909 2.075 1.00 66.25 99 LYS A N 1
ATOM 815 C CA . LYS A 1 99 ? -20.397 -5.146 1.599 1.00 66.25 99 LYS A CA 1
ATOM 816 C C . LYS A 1 99 ? -18.987 -5.303 2.186 1.00 66.25 99 LYS A C 1
ATOM 818 O O . LYS A 1 99 ? -18.605 -6.410 2.530 1.00 66.25 99 LYS A O 1
ATOM 823 N N . GLY A 1 100 ? -18.261 -4.193 2.354 1.00 66.56 100 GLY A N 1
ATOM 824 C CA . GLY A 1 100 ? -16.939 -4.180 2.980 1.00 66.56 100 GLY A CA 1
ATOM 825 C C . GLY A 1 100 ? -16.948 -4.625 4.447 1.00 66.56 100 GLY A C 1
ATOM 826 O O . GLY A 1 100 ? -16.060 -5.365 4.859 1.00 66.56 100 GLY A O 1
ATOM 827 N N . ASP A 1 101 ? -17.977 -4.234 5.206 1.00 73.88 101 ASP A N 1
ATOM 828 C CA . ASP A 1 101 ? -18.137 -4.633 6.610 1.00 73.88 101 ASP A CA 1
ATOM 829 C C . ASP A 1 101 ? -18.440 -6.129 6.754 1.00 73.88 101 ASP A C 1
ATOM 831 O O . ASP A 1 101 ? -18.015 -6.728 7.735 1.00 73.88 101 ASP A O 1
ATOM 835 N N . LYS A 1 102 ? -19.132 -6.746 5.784 1.00 83.00 102 LYS A N 1
ATOM 836 C CA . LYS A 1 102 ? -19.439 -8.186 5.834 1.00 83.00 102 LYS A CA 1
ATOM 837 C C . LYS A 1 102 ? -18.171 -9.034 5.843 1.00 83.00 102 LYS A C 1
ATOM 839 O O . LYS A 1 102 ? -17.973 -9.799 6.769 1.00 83.00 102 LYS A O 1
ATOM 844 N N . TYR A 1 103 ? -17.270 -8.823 4.885 1.00 85.06 103 TYR A N 1
ATOM 845 C CA . TYR A 1 103 ? -16.034 -9.612 4.800 1.00 85.06 103 TYR A CA 1
ATOM 846 C C . TYR A 1 103 ? -15.106 -9.406 6.000 1.00 85.06 103 TYR A C 1
ATOM 848 O O . TYR A 1 103 ? -14.453 -10.344 6.448 1.00 85.06 103 TYR A O 1
ATOM 856 N N . ALA A 1 104 ? -15.037 -8.176 6.520 1.00 85.31 104 ALA A N 1
ATOM 857 C CA . ALA A 1 104 ? -14.275 -7.904 7.732 1.00 85.31 104 ALA A CA 1
ATOM 858 C C . ALA A 1 104 ? -14.889 -8.643 8.929 1.00 85.31 104 ALA A C 1
ATOM 860 O O . ALA A 1 104 ? -14.172 -9.285 9.688 1.00 85.31 104 ALA A O 1
ATOM 861 N N . GLU A 1 105 ? -16.211 -8.595 9.082 1.00 85.31 105 GLU A N 1
ATOM 862 C CA . GLU A 1 105 ? -16.904 -9.305 10.154 1.00 85.31 105 GLU A CA 1
ATOM 863 C C . GLU A 1 105 ? -16.753 -10.829 10.023 1.00 85.31 105 GLU A C 1
ATOM 865 O O . GLU A 1 105 ? -16.412 -11.471 11.011 1.00 85.31 105 GLU A O 1
ATOM 870 N N . ASP A 1 106 ? -16.904 -11.397 8.824 1.00 89.19 106 ASP A N 1
ATOM 871 C CA . ASP A 1 106 ? -16.718 -12.831 8.560 1.00 89.19 106 ASP A CA 1
ATOM 872 C C . ASP A 1 106 ? -15.293 -13.287 8.929 1.00 89.19 106 ASP A C 1
ATOM 874 O O . ASP A 1 106 ? -15.091 -14.346 9.529 1.00 89.19 106 ASP A O 1
ATOM 878 N N . PHE A 1 107 ? -14.283 -12.462 8.638 1.00 90.06 107 PHE A N 1
ATOM 879 C CA . PHE A 1 107 ? -12.894 -12.718 9.025 1.00 90.06 107 PHE A CA 1
ATOM 880 C C . PHE A 1 107 ? -12.697 -12.779 10.549 1.00 90.06 107 PHE A C 1
ATOM 882 O O . PHE A 1 107 ? -11.994 -13.662 11.047 1.00 90.06 107 PHE A O 1
ATOM 889 N N . TYR A 1 108 ? -13.355 -11.892 11.301 1.00 88.94 108 TYR A N 1
ATOM 890 C CA . TYR A 1 108 ? -13.311 -11.914 12.765 1.00 88.94 108 TYR A CA 1
ATOM 891 C C . TYR A 1 108 ? -14.145 -13.057 13.361 1.00 88.94 108 TYR A C 1
ATOM 893 O O . TYR A 1 108 ? -13.670 -13.753 14.256 1.00 88.94 108 TYR A O 1
ATOM 901 N N . GLN A 1 109 ? -15.362 -13.286 12.862 1.00 89.19 109 GLN A N 1
ATOM 902 C CA . GLN A 1 109 ? -16.278 -14.311 13.377 1.00 89.19 109 GLN A CA 1
ATOM 903 C C . GLN A 1 109 ? -15.797 -15.736 13.090 1.00 89.19 109 GLN A C 1
ATOM 905 O O . GLN A 1 109 ? -15.994 -16.626 13.912 1.00 89.19 109 GLN A O 1
ATOM 910 N N . SER A 1 110 ? -15.116 -15.955 11.962 1.00 89.38 110 SER A N 1
ATOM 911 C CA . SER A 1 110 ? -14.511 -17.254 11.631 1.00 89.38 110 SER A CA 1
ATOM 912 C C . SER A 1 110 ? -13.313 -17.625 12.515 1.00 89.38 110 SER A C 1
ATOM 914 O O . SER A 1 110 ? -12.791 -18.735 12.411 1.00 89.38 110 SER A O 1
ATOM 916 N N . GLY A 1 111 ? -12.824 -16.701 13.350 1.00 85.69 111 GLY A N 1
ATOM 917 C CA . GLY A 1 111 ? -11.625 -16.894 14.165 1.00 85.69 111 GLY A CA 1
ATOM 918 C C . GLY A 1 111 ? -10.315 -16.858 13.371 1.00 85.69 111 GLY A C 1
ATOM 919 O O . GLY A 1 111 ? -9.252 -17.034 13.966 1.00 85.69 111 GLY A O 1
ATOM 920 N N . ARG A 1 112 ? -10.352 -16.600 12.051 1.00 85.44 112 ARG A N 1
ATOM 921 C CA . ARG A 1 112 ? -9.147 -16.419 11.219 1.00 85.44 112 ARG A CA 1
ATOM 922 C C . ARG A 1 112 ? -8.289 -15.272 11.739 1.00 85.44 112 ARG A C 1
ATOM 924 O O . ARG A 1 112 ? -7.091 -15.460 11.897 1.00 85.44 112 ARG A O 1
ATOM 931 N N . ALA A 1 113 ? -8.915 -14.161 12.130 1.00 85.06 113 ALA A N 1
ATOM 932 C CA . ALA A 1 113 ? -8.225 -13.017 12.727 1.00 85.06 113 ALA A CA 1
ATOM 933 C C . ALA A 1 113 ? -7.345 -13.384 13.935 1.00 85.06 113 ALA A C 1
ATOM 935 O O . ALA A 1 113 ? -6.266 -12.827 14.097 1.00 85.06 113 ALA A O 1
ATOM 936 N N . GLY A 1 114 ? -7.764 -14.355 14.757 1.00 81.19 114 GLY A N 1
ATOM 937 C CA . GLY A 1 114 ? -6.982 -14.812 15.911 1.00 81.19 114 GLY A CA 1
ATOM 938 C C . GLY A 1 114 ? -5.708 -15.581 15.542 1.00 81.19 114 GLY A C 1
ATOM 939 O O . GLY A 1 114 ? -4.825 -15.723 16.380 1.00 81.19 114 GLY A O 1
ATOM 940 N N . ARG A 1 115 ? -5.597 -16.065 14.297 1.00 82.12 115 ARG A N 1
ATOM 941 C CA . ARG A 1 115 ? -4.396 -16.722 13.752 1.00 82.12 115 ARG A CA 1
ATOM 942 C C . ARG A 1 115 ? -3.501 -15.769 12.964 1.00 82.12 115 ARG A C 1
ATOM 944 O O . ARG A 1 115 ? -2.448 -16.189 12.501 1.00 82.12 115 ARG A O 1
ATOM 951 N N . CYS A 1 116 ? -3.922 -14.516 12.822 1.00 79.50 116 CYS A N 1
ATOM 952 C CA . CYS A 1 116 ? -3.228 -13.493 12.057 1.00 79.50 116 CYS A CA 1
ATOM 953 C C . CYS A 1 116 ? -2.799 -12.349 12.994 1.00 79.50 116 CYS A C 1
ATOM 955 O O . CYS A 1 116 ? -3.335 -11.233 12.901 1.00 79.50 116 CYS A O 1
ATOM 957 N N . PRO A 1 117 ? -1.857 -12.606 13.924 1.00 72.00 117 PRO A N 1
ATOM 958 C CA . PRO A 1 117 ? -1.344 -11.565 14.797 1.00 72.00 117 PRO A CA 1
ATOM 959 C C . PRO A 1 117 ? -0.502 -10.551 13.992 1.00 72.00 117 PRO A C 1
ATOM 961 O O . PRO A 1 117 ? 0.062 -10.905 12.949 1.00 72.00 117 PRO A O 1
ATOM 964 N N . PRO A 1 118 ? -0.433 -9.277 14.418 1.00 68.75 118 PRO A N 1
ATOM 965 C CA . PRO A 1 118 ? 0.238 -8.210 13.668 1.00 68.75 118 PRO A CA 1
ATOM 966 C C . PRO A 1 118 ? 1.704 -8.475 13.292 1.00 68.75 118 PRO A C 1
ATOM 968 O O . PRO A 1 118 ? 2.171 -7.944 12.288 1.00 68.75 118 PRO A O 1
ATOM 971 N N . ASP A 1 119 ? 2.400 -9.288 14.080 1.00 67.88 119 ASP A N 1
ATOM 972 C CA . ASP A 1 119 ? 3.819 -9.640 13.970 1.00 67.88 119 ASP A CA 1
ATOM 973 C C . ASP A 1 119 ? 4.121 -10.742 12.938 1.00 67.88 119 ASP A C 1
ATOM 975 O O . ASP A 1 119 ? 5.256 -10.848 12.477 1.00 67.88 119 ASP A O 1
ATOM 979 N N . ASN A 1 120 ? 3.130 -11.553 12.547 1.00 69.38 120 ASN A N 1
ATOM 980 C CA . ASN A 1 120 ? 3.339 -12.719 11.676 1.00 69.38 120 ASN A CA 1
ATOM 981 C C . ASN A 1 120 ? 2.235 -12.910 10.619 1.00 69.38 120 ASN A C 1
ATOM 983 O O . ASN A 1 120 ? 1.834 -14.028 10.299 1.00 69.38 120 ASN A O 1
ATOM 987 N N . SER A 1 121 ? 1.697 -11.811 10.090 1.00 77.00 121 SER A N 1
ATOM 988 C CA . SER A 1 121 ? 0.594 -11.845 9.120 1.00 77.00 121 SER A CA 1
ATOM 989 C C . SER A 1 121 ? 0.941 -11.208 7.786 1.00 77.00 121 SER A C 1
ATOM 991 O O . SER A 1 121 ? 1.812 -10.345 7.710 1.00 77.00 121 SER A O 1
ATOM 993 N N . ALA A 1 122 ? 0.172 -11.553 6.746 1.00 79.75 122 ALA A N 1
ATOM 994 C CA . ALA A 1 122 ? 0.239 -10.916 5.432 1.00 79.75 122 ALA A CA 1
ATOM 995 C C . ALA A 1 122 ? -0.068 -9.407 5.532 1.00 79.75 122 ALA A C 1
ATOM 997 O O . ALA A 1 122 ? -1.227 -8.968 5.532 1.00 79.75 122 ALA A O 1
ATOM 998 N N . HIS A 1 123 ? 0.994 -8.616 5.659 1.00 80.44 123 HIS A N 1
ATOM 999 C CA . HIS A 1 123 ? 1.002 -7.158 5.717 1.00 80.44 123 HIS A CA 1
ATOM 1000 C C . HIS A 1 123 ? 1.442 -6.579 4.361 1.00 80.44 123 HIS A C 1
ATOM 1002 O O . HIS A 1 123 ? 1.967 -7.305 3.514 1.00 80.44 123 HIS A O 1
ATOM 1008 N N . ILE A 1 124 ? 1.216 -5.280 4.135 1.00 84.56 124 ILE A N 1
ATOM 1009 C CA . ILE A 1 124 ? 1.728 -4.568 2.949 1.00 84.56 124 ILE A CA 1
ATOM 1010 C C . ILE A 1 124 ? 3.246 -4.762 2.822 1.00 84.56 124 ILE A C 1
ATOM 1012 O O . ILE A 1 124 ? 3.963 -4.652 3.822 1.00 84.56 124 ILE A O 1
ATOM 1016 N N . SER A 1 125 ? 3.736 -5.007 1.601 1.00 80.69 125 SER A N 1
ATOM 1017 C CA . SER A 1 125 ? 5.173 -4.945 1.328 1.00 80.69 125 SER A CA 1
ATOM 1018 C C . SER A 1 125 ? 5.638 -3.488 1.270 1.00 80.69 125 SER A C 1
ATOM 1020 O O . SER A 1 125 ? 5.317 -2.741 0.345 1.00 80.69 125 SER A O 1
ATOM 1022 N N . ALA A 1 126 ? 6.374 -3.078 2.301 1.00 71.94 126 ALA A N 1
ATOM 1023 C CA . ALA A 1 126 ? 6.884 -1.720 2.475 1.00 71.94 126 ALA A CA 1
ATOM 1024 C C . ALA A 1 126 ? 8.289 -1.505 1.885 1.00 71.94 126 ALA A C 1
ATOM 1026 O O . ALA A 1 126 ? 8.813 -0.400 1.970 1.00 71.94 126 ALA A O 1
ATOM 1027 N N . HIS A 1 127 ? 8.922 -2.528 1.298 1.00 68.12 127 HIS A N 1
ATOM 1028 C CA . HIS A 1 127 ? 10.318 -2.418 0.850 1.00 68.12 127 HIS A CA 1
ATOM 1029 C C . HIS A 1 127 ? 10.531 -1.430 -0.300 1.00 68.12 127 HIS A C 1
ATOM 1031 O O . HIS A 1 127 ? 11.618 -0.877 -0.420 1.00 68.12 127 HIS A O 1
ATOM 1037 N N . ASN A 1 128 ? 9.475 -1.144 -1.065 1.00 63.75 128 ASN A N 1
ATOM 1038 C CA . ASN A 1 128 ? 9.512 -0.135 -2.118 1.00 63.75 128 ASN A CA 1
ATOM 1039 C C . ASN A 1 128 ? 9.257 1.287 -1.597 1.00 63.75 128 ASN A C 1
ATOM 1041 O O . ASN A 1 128 ? 9.225 2.233 -2.380 1.00 63.75 128 ASN A O 1
ATOM 1045 N N . ALA A 1 129 ? 8.991 1.463 -0.298 1.00 70.56 129 ALA A N 1
ATOM 1046 C CA . ALA A 1 129 ? 8.655 2.760 0.270 1.00 70.56 129 ALA A CA 1
ATOM 1047 C C . ALA A 1 129 ? 9.897 3.647 0.375 1.00 70.56 129 ALA A C 1
ATOM 1049 O O . ALA A 1 129 ? 10.864 3.311 1.055 1.00 70.56 129 ALA A O 1
ATOM 1050 N N . VAL A 1 130 ? 9.827 4.831 -0.228 1.00 69.62 130 VAL A N 1
ATOM 1051 C CA . VAL A 1 130 ? 10.888 5.838 -0.137 1.00 69.62 130 VAL A CA 1
ATOM 1052 C C . VAL A 1 130 ? 10.334 7.221 0.189 1.00 69.62 130 VAL A C 1
ATOM 1054 O O . VAL A 1 130 ? 9.192 7.573 -0.127 1.00 69.62 130 VAL A O 1
ATOM 1057 N N . ARG A 1 131 ? 11.178 8.046 0.803 1.00 71.12 131 ARG A N 1
ATOM 1058 C CA . ARG A 1 131 ? 10.967 9.476 1.022 1.00 71.12 131 ARG A CA 1
ATOM 1059 C C . ARG A 1 131 ? 11.721 10.259 -0.043 1.00 71.12 131 ARG A C 1
ATOM 1061 O O . ARG A 1 131 ? 12.855 9.951 -0.379 1.00 71.12 131 ARG A O 1
ATOM 1068 N N . SER A 1 132 ? 11.111 11.291 -0.606 1.00 66.56 132 SER A N 1
ATOM 1069 C CA . SER A 1 132 ? 11.850 12.164 -1.522 1.00 66.56 132 SER A CA 1
ATOM 1070 C C . SER A 1 132 ? 12.799 13.070 -0.728 1.00 66.56 132 SER A C 1
ATOM 1072 O O . SER A 1 132 ? 12.371 13.719 0.221 1.00 66.56 132 SER A O 1
ATOM 1074 N N . ALA A 1 133 ? 14.076 13.123 -1.111 1.00 62.47 133 ALA A N 1
ATOM 1075 C CA . ALA A 1 133 ? 14.994 14.176 -0.695 1.00 62.47 133 ALA A CA 1
ATOM 1076 C C . ALA A 1 133 ? 14.595 15.451 -1.451 1.00 62.47 133 ALA A C 1
ATOM 1078 O O . ALA A 1 133 ? 14.674 15.516 -2.683 1.00 62.47 133 ALA A O 1
ATOM 1079 N N . ASP A 1 134 ? 14.047 16.408 -0.711 1.00 59.88 134 ASP A N 1
ATOM 1080 C CA . ASP A 1 134 ? 13.309 17.532 -1.269 1.00 59.88 134 ASP A CA 1
ATOM 1081 C C . ASP A 1 134 ? 14.210 18.717 -1.639 1.00 59.88 134 ASP A C 1
ATOM 1083 O O . ASP A 1 134 ? 15.110 19.097 -0.895 1.00 59.88 134 ASP A O 1
ATOM 1087 N N . ASP A 1 135 ? 13.893 19.352 -2.768 1.00 59.25 135 ASP A N 1
ATOM 1088 C CA . ASP A 1 135 ? 14.253 20.743 -3.042 1.00 59.25 135 ASP A CA 1
ATOM 1089 C C . ASP A 1 135 ? 13.305 21.666 -2.250 1.00 59.25 135 ASP A C 1
ATOM 1091 O O . ASP A 1 135 ? 12.120 21.345 -2.083 1.00 59.25 135 ASP A O 1
ATOM 1095 N N . ALA A 1 136 ? 13.794 22.814 -1.769 1.00 60.25 136 ALA A N 1
ATOM 1096 C CA . ALA A 1 136 ? 13.083 23.692 -0.827 1.00 60.25 136 ALA A CA 1
ATOM 1097 C C . ALA A 1 136 ? 11.676 24.102 -1.317 1.00 60.25 136 ALA A C 1
ATOM 1099 O O . ALA A 1 136 ? 10.765 24.323 -0.518 1.00 60.25 136 ALA A O 1
ATOM 1100 N N . SER A 1 137 ? 11.477 24.135 -2.637 1.00 63.28 137 SER A N 1
ATOM 1101 C CA . SER A 1 137 ? 10.211 24.457 -3.303 1.00 63.28 137 SER A CA 1
ATOM 1102 C C . SER A 1 137 ? 9.105 23.395 -3.156 1.00 63.28 137 SER A C 1
ATOM 1104 O O . SER A 1 137 ? 7.927 23.719 -3.311 1.00 63.28 137 SER A O 1
ATOM 1106 N N . ARG A 1 138 ? 9.442 22.129 -2.861 1.00 65.38 138 ARG A N 1
ATOM 1107 C CA . ARG A 1 138 ? 8.490 20.991 -2.855 1.00 65.38 138 ARG A CA 1
ATOM 1108 C C . ARG A 1 138 ? 8.199 20.427 -1.464 1.00 65.38 138 ARG A C 1
ATOM 1110 O O . ARG A 1 138 ? 7.225 19.683 -1.315 1.00 65.38 138 ARG A O 1
ATOM 1117 N N . VAL A 1 139 ? 8.989 20.822 -0.463 1.00 71.38 139 VAL A N 1
ATOM 1118 C CA . VAL A 1 139 ? 8.860 20.387 0.940 1.00 71.38 139 VAL A CA 1
ATOM 1119 C C . VAL A 1 139 ? 7.453 20.659 1.477 1.00 71.38 139 VAL A C 1
ATOM 1121 O O . VAL A 1 139 ? 6.811 19.766 2.023 1.00 71.38 139 VAL A O 1
ATOM 1124 N N . SER A 1 140 ? 6.937 21.878 1.288 1.00 76.06 140 SER A N 1
ATOM 1125 C CA . SER A 1 140 ? 5.647 22.298 1.857 1.00 76.06 140 SER A CA 1
ATOM 1126 C C . SER A 1 140 ? 4.465 21.497 1.301 1.00 76.06 140 SER A C 1
ATOM 1128 O O . SER A 1 140 ? 3.588 21.078 2.055 1.00 76.06 140 SER A O 1
ATOM 1130 N N . VAL A 1 141 ? 4.464 21.223 -0.007 1.00 79.06 141 VAL A N 1
ATOM 1131 C CA . VAL A 1 141 ? 3.411 20.441 -0.671 1.00 79.06 141 VAL A CA 1
ATOM 1132 C C . VAL A 1 141 ? 3.441 18.987 -0.206 1.00 79.06 141 VAL A C 1
ATOM 1134 O O . VAL A 1 141 ? 2.396 18.428 0.124 1.00 79.06 141 VAL A O 1
ATOM 1137 N N . ARG A 1 142 ? 4.621 18.362 -0.136 1.00 73.62 142 ARG A N 1
ATOM 1138 C CA . ARG A 1 142 ? 4.756 16.970 0.326 1.00 73.62 142 ARG A CA 1
ATOM 1139 C C . ARG A 1 142 ? 4.426 16.818 1.808 1.00 73.62 142 ARG A C 1
ATOM 1141 O O . ARG A 1 142 ? 3.724 15.875 2.169 1.00 73.62 142 ARG A O 1
ATOM 1148 N N . ALA A 1 143 ? 4.850 17.763 2.646 1.00 78.50 143 ALA A N 1
ATOM 1149 C CA . ALA A 1 143 ? 4.470 17.810 4.056 1.00 78.50 143 ALA A CA 1
ATOM 1150 C C . ALA A 1 143 ? 2.947 17.919 4.224 1.00 78.50 143 ALA A C 1
ATOM 1152 O O . ALA A 1 143 ? 2.357 17.185 5.017 1.00 78.50 143 ALA A O 1
ATOM 1153 N N . TYR A 1 144 ? 2.295 18.763 3.418 1.00 82.69 144 TYR A N 1
ATOM 1154 C CA . TYR A 1 144 ? 0.838 18.858 3.388 1.00 82.69 144 TYR A CA 1
ATOM 1155 C C . TYR A 1 144 ? 0.180 17.529 2.985 1.00 82.69 144 TYR A C 1
ATOM 1157 O O . TYR A 1 144 ? -0.713 17.053 3.683 1.00 82.69 144 TYR A O 1
ATOM 1165 N N . LEU A 1 145 ? 0.629 16.888 1.899 1.00 82.44 145 LEU A N 1
ATOM 1166 C CA . LEU A 1 145 ? 0.074 15.602 1.451 1.00 82.44 145 LEU A CA 1
ATOM 1167 C C . LEU A 1 145 ? 0.223 14.502 2.510 1.00 82.44 145 LEU A C 1
ATOM 1169 O O . LEU A 1 145 ? -0.725 13.754 2.752 1.00 82.44 145 LEU A O 1
ATOM 1173 N N . ARG A 1 146 ? 1.378 14.444 3.179 1.00 81.31 146 ARG A N 1
ATOM 1174 C CA . ARG A 1 146 ? 1.642 13.523 4.290 1.00 81.31 146 ARG A CA 1
ATOM 1175 C C . ARG A 1 146 ? 0.701 13.772 5.465 1.00 81.31 146 ARG A C 1
ATOM 1177 O O . ARG A 1 146 ? 0.051 12.838 5.922 1.00 81.31 146 ARG A O 1
ATOM 1184 N N . SER A 1 147 ? 0.549 15.028 5.881 1.00 83.38 147 SER A N 1
ATOM 1185 C CA . SER A 1 147 ? -0.390 15.408 6.942 1.00 83.38 147 SER A CA 1
ATOM 1186 C C . SER A 1 147 ? -1.827 14.992 6.602 1.00 83.38 147 SER A C 1
ATOM 1188 O O . SER A 1 147 ? -2.514 14.389 7.424 1.00 83.38 147 SER A O 1
ATOM 1190 N N . ARG A 1 148 ? -2.271 15.198 5.356 1.00 87.38 148 ARG A N 1
ATOM 1191 C CA . ARG A 1 148 ? -3.612 14.777 4.909 1.00 87.38 148 ARG A CA 1
ATOM 1192 C C . ARG A 1 148 ? -3.782 13.260 4.892 1.00 87.38 148 ARG A C 1
ATOM 1194 O O . ARG A 1 148 ? -4.867 12.767 5.214 1.00 87.38 148 ARG A O 1
ATOM 1201 N N . GLN A 1 149 ? -2.733 12.527 4.524 1.00 85.25 149 GLN A N 1
ATOM 1202 C CA . GLN A 1 149 ? -2.719 11.068 4.570 1.00 85.25 149 GLN A CA 1
ATOM 1203 C C . GLN A 1 149 ? -2.808 10.563 6.016 1.00 85.25 149 GLN A C 1
ATOM 1205 O O . GLN A 1 149 ? -3.630 9.693 6.301 1.00 85.25 149 GLN A O 1
ATOM 1210 N N . GLU A 1 150 ? -2.033 11.141 6.934 1.00 84.25 150 GLU A N 1
ATOM 1211 C CA . GLU A 1 150 ? -2.068 10.816 8.365 1.00 84.25 150 GLU A CA 1
ATOM 1212 C C . GLU A 1 150 ? -3.440 11.101 8.980 1.00 84.25 150 GLU A C 1
ATOM 1214 O O . GLU A 1 150 ? -4.003 10.232 9.642 1.00 84.25 150 GLU A O 1
ATOM 1219 N N . GLU A 1 151 ? -4.034 12.264 8.692 1.00 89.12 151 GLU A N 1
ATOM 1220 C CA . GLU A 1 151 ? -5.402 12.585 9.110 1.00 89.12 151 GLU A CA 1
ATOM 1221 C C . GLU A 1 151 ? -6.419 11.565 8.574 1.00 89.12 151 GLU A C 1
ATOM 1223 O O . GLU A 1 151 ? -7.385 11.216 9.255 1.00 89.12 151 GLU A O 1
ATOM 1228 N N . SER A 1 152 ? -6.244 11.102 7.333 1.00 89.12 152 SER A N 1
ATOM 1229 C CA . SER A 1 152 ? -7.126 10.102 6.726 1.00 89.12 152 SER A CA 1
ATOM 1230 C C . SER A 1 152 ? -7.009 8.747 7.412 1.00 89.12 152 SER A C 1
ATOM 1232 O O . SER A 1 152 ? -8.031 8.158 7.779 1.00 89.12 152 SER A O 1
ATOM 1234 N N . LEU A 1 153 ? -5.777 8.287 7.638 1.00 87.81 153 LEU A N 1
ATOM 1235 C CA . LEU A 1 153 ? -5.494 7.052 8.363 1.00 87.81 153 LEU A CA 1
ATOM 1236 C C . LEU A 1 153 ? -6.039 7.116 9.789 1.00 87.81 153 LEU A C 1
ATOM 1238 O O . LEU A 1 153 ? -6.718 6.184 10.205 1.00 87.81 153 LEU A O 1
ATOM 1242 N N . GLU A 1 154 ? -5.844 8.231 10.493 1.00 88.88 154 GLU A N 1
ATOM 1243 C CA . GLU A 1 154 ? -6.352 8.423 11.852 1.00 88.88 154 GLU A CA 1
ATOM 1244 C C . GLU A 1 154 ? -7.881 8.360 11.895 1.00 88.88 154 GLU A C 1
ATOM 1246 O O . GLU A 1 154 ? -8.462 7.595 12.666 1.00 88.88 154 GLU A O 1
ATOM 1251 N N . ARG A 1 155 ? -8.567 9.083 11.000 1.00 91.44 155 ARG A N 1
ATOM 1252 C CA . ARG A 1 155 ? -10.034 9.001 10.902 1.00 91.44 155 ARG A CA 1
ATOM 1253 C C . ARG A 1 155 ? -10.508 7.576 10.634 1.00 91.44 155 ARG A C 1
ATOM 1255 O O . ARG A 1 155 ? -11.547 7.172 11.155 1.00 91.44 155 ARG A O 1
ATOM 1262 N N . ASN A 1 156 ? -9.806 6.827 9.789 1.00 91.12 156 ASN A N 1
ATOM 1263 C CA . ASN A 1 156 ? -10.192 5.459 9.463 1.00 91.12 156 ASN A CA 1
ATOM 1264 C C . ASN A 1 156 ? -9.890 4.488 10.611 1.00 91.12 156 ASN A C 1
ATOM 1266 O O . ASN A 1 156 ? -10.730 3.641 10.913 1.00 91.12 156 ASN A O 1
ATOM 1270 N N . TYR A 1 157 ? -8.772 4.668 11.311 1.00 90.19 157 TYR A N 1
ATOM 1271 C CA . TYR A 1 157 ? -8.434 3.912 12.511 1.00 90.19 157 TYR A CA 1
ATOM 1272 C C . TYR A 1 157 ? -9.469 4.138 13.621 1.00 90.19 157 TYR A C 1
ATOM 1274 O O . TYR A 1 157 ? -10.023 3.181 14.155 1.00 90.19 157 TYR A O 1
ATOM 1282 N N . GLN A 1 158 ? -9.860 5.388 13.887 1.00 91.88 158 GLN A N 1
ATOM 1283 C CA . GLN A 1 158 ? -10.921 5.693 14.854 1.00 91.88 158 GLN A CA 1
ATOM 1284 C C . GLN A 1 158 ? -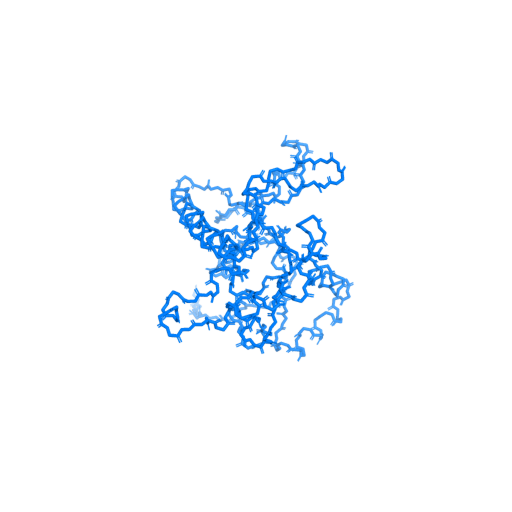12.263 5.043 14.487 1.00 91.88 158 GLN A C 1
ATOM 1286 O O . GLN A 1 158 ? -12.997 4.589 15.368 1.00 91.88 158 GLN A O 1
ATOM 1291 N N . LYS A 1 159 ? -12.606 4.965 13.192 1.00 90.62 159 LYS A N 1
ATOM 1292 C CA . LYS A 1 159 ? -13.788 4.206 12.744 1.00 90.62 159 LYS A CA 1
ATOM 1293 C C . LYS A 1 159 ? -13.634 2.714 13.040 1.00 90.62 159 LYS A C 1
ATOM 1295 O O . LYS A 1 159 ? -14.602 2.106 13.495 1.00 90.62 159 LYS A O 1
ATOM 1300 N N . ALA A 1 160 ? -12.458 2.140 12.787 1.00 90.19 160 ALA A N 1
ATOM 1301 C CA . ALA A 1 160 ? -12.164 0.738 13.073 1.00 90.19 160 ALA A CA 1
ATOM 1302 C C . ALA A 1 160 ? -12.309 0.438 14.575 1.00 90.19 160 ALA A C 1
ATOM 1304 O O . ALA A 1 160 ? -13.027 -0.493 14.939 1.00 90.19 160 ALA A O 1
ATOM 1305 N N . VAL A 1 161 ? -11.743 1.289 15.440 1.00 91.19 161 VAL A N 1
ATOM 1306 C CA . VAL A 1 161 ? -11.841 1.182 16.907 1.00 91.19 161 VAL A CA 1
ATOM 1307 C C . VAL A 1 161 ? -13.298 1.206 17.361 1.00 91.19 161 VAL A C 1
ATOM 1309 O O . VAL A 1 161 ? -13.759 0.248 17.975 1.00 91.19 161 VAL A O 1
ATOM 1312 N N . ARG A 1 162 ? -14.074 2.226 16.962 1.00 90.75 162 ARG A N 1
ATOM 1313 C CA . ARG A 1 162 ? -15.501 2.331 17.333 1.00 90.75 162 ARG A CA 1
ATOM 1314 C C . ARG A 1 162 ? -16.319 1.113 16.897 1.00 90.75 162 ARG A C 1
ATOM 1316 O O . ARG A 1 162 ? -17.320 0.779 17.528 1.00 90.75 162 ARG A O 1
ATOM 1323 N N . ARG A 1 163 ? -15.958 0.472 15.782 1.00 87.31 163 ARG A N 1
ATOM 1324 C CA . ARG A 1 163 ? -16.627 -0.749 15.304 1.00 87.31 163 ARG A CA 1
ATOM 1325 C C . ARG A 1 163 ? -16.214 -1.975 16.099 1.00 87.31 163 ARG A C 1
ATOM 1327 O O . ARG A 1 163 ? -17.080 -2.778 16.432 1.00 87.31 163 ARG A O 1
ATOM 1334 N N . ALA A 1 164 ? -14.927 -2.108 16.395 1.00 89.06 164 ALA A N 1
ATOM 1335 C CA . ALA A 1 164 ? -14.409 -3.186 17.221 1.00 89.06 164 ALA A CA 1
ATOM 1336 C C . ALA A 1 164 ? -15.031 -3.140 18.627 1.00 89.06 164 ALA A C 1
ATOM 1338 O O . ALA A 1 164 ? -15.568 -4.149 19.078 1.00 89.06 164 ALA A O 1
ATOM 1339 N N . GLU A 1 165 ? -15.096 -1.960 19.251 1.00 90.88 165 GLU A N 1
ATOM 1340 C CA . GLU A 1 165 ? -15.694 -1.755 20.578 1.00 90.88 165 GLU A CA 1
ATOM 1341 C C . GLU A 1 165 ? -17.169 -2.170 20.626 1.00 90.88 165 GLU A C 1
ATOM 1343 O O . GLU A 1 165 ? -17.576 -2.911 21.519 1.00 90.88 165 GLU A O 1
ATOM 1348 N N . LYS A 1 166 ? -17.967 -1.791 19.614 1.00 89.38 166 LYS A N 1
ATOM 1349 C CA . LYS A 1 166 ? -19.374 -2.229 19.479 1.00 89.38 166 LYS A CA 1
ATOM 1350 C C . LYS A 1 166 ? -19.540 -3.748 19.408 1.00 89.38 166 LYS A C 1
ATOM 1352 O O . LYS A 1 166 ? -20.638 -4.254 19.620 1.00 89.38 166 LYS A O 1
ATOM 1357 N N . LYS A 1 167 ? -18.475 -4.464 19.057 1.00 87.81 167 LYS A N 1
ATOM 1358 C CA . LYS A 1 167 ? -18.422 -5.922 18.932 1.00 87.81 167 LYS A CA 1
ATOM 1359 C C . LYS A 1 167 ? -17.644 -6.578 20.077 1.00 87.81 167 LYS A C 1
ATOM 1361 O O . LYS A 1 167 ? -17.354 -7.765 19.990 1.00 87.81 167 LYS A O 1
ATOM 1366 N N . GLY A 1 168 ? -17.287 -5.825 21.121 1.00 88.12 168 GLY A N 1
ATOM 1367 C CA . GLY A 1 168 ? -16.511 -6.327 22.258 1.00 88.12 168 GLY A CA 1
ATOM 1368 C C . GLY A 1 168 ? -15.057 -6.676 21.921 1.00 88.12 168 GLY A C 1
ATOM 1369 O O . GLY A 1 168 ? -14.428 -7.436 22.650 1.00 88.12 168 GLY A O 1
ATOM 1370 N N . ARG A 1 169 ? -14.516 -6.152 20.813 1.00 88.31 169 ARG A N 1
ATOM 1371 C CA . ARG A 1 169 ? -13.135 -6.371 20.364 1.00 88.31 169 ARG A CA 1
ATOM 1372 C C . ARG A 1 169 ? -12.275 -5.146 20.667 1.00 88.31 169 ARG A C 1
ATOM 1374 O O . ARG A 1 169 ? -12.729 -4.014 20.515 1.00 88.31 169 ARG A O 1
ATOM 1381 N N . LYS A 1 170 ? -11.010 -5.371 21.026 1.00 86.81 170 LYS A N 1
ATOM 1382 C CA . LYS A 1 170 ? -10.003 -4.319 21.212 1.00 86.81 170 LYS A CA 1
ATOM 1383 C C . LYS A 1 170 ? -8.984 -4.395 20.077 1.00 86.81 170 LYS A C 1
ATOM 1385 O O . LYS A 1 170 ? -8.439 -5.465 19.829 1.00 86.81 170 LYS A O 1
ATOM 1390 N N . LEU A 1 171 ? -8.761 -3.281 19.384 1.00 84.38 171 LEU A N 1
ATOM 1391 C CA . LEU A 1 171 ? -7.727 -3.184 18.351 1.00 84.38 171 LEU A CA 1
ATOM 1392 C C . LEU A 1 171 ? -6.360 -2.853 18.966 1.00 84.38 171 LEU A C 1
ATOM 1394 O O . LEU A 1 171 ? -6.321 -2.226 20.032 1.00 84.38 171 LEU A O 1
ATOM 1398 N N . PRO A 1 172 ? -5.255 -3.248 18.307 1.00 80.81 172 PRO A N 1
ATOM 1399 C CA . PRO A 1 172 ? -3.923 -2.849 18.734 1.00 80.81 172 PRO A CA 1
ATOM 1400 C C . PRO A 1 172 ? -3.775 -1.325 18.633 1.00 80.81 172 PRO A C 1
ATOM 1402 O O . PRO A 1 172 ? -4.226 -0.737 17.646 1.00 80.81 172 PRO A O 1
ATOM 1405 N N . PRO A 1 173 ? -3.165 -0.668 19.632 1.00 78.31 173 PRO A N 1
ATOM 1406 C CA . PRO A 1 173 ? -2.942 0.767 19.611 1.00 78.31 173 PRO A CA 1
ATOM 1407 C C . PRO A 1 173 ? -1.971 1.161 18.488 1.00 78.31 173 PRO A C 1
ATOM 1409 O O . PRO A 1 173 ? -1.102 0.401 18.067 1.00 78.31 173 PRO A O 1
ATOM 1412 N N . ARG A 1 174 ? -2.095 2.409 18.032 1.00 70.81 174 ARG A N 1
ATOM 1413 C CA . ARG A 1 174 ? -1.311 2.989 16.927 1.00 70.81 174 ARG A CA 1
ATOM 1414 C C . ARG A 1 174 ? 0.207 2.979 17.156 1.00 70.81 174 ARG A C 1
ATOM 1416 O O . ARG A 1 174 ? 0.969 3.046 16.200 1.00 70.81 174 ARG A O 1
ATOM 1423 N N . ASN A 1 175 ? 0.628 2.922 18.415 1.00 61.81 175 ASN A N 1
ATOM 1424 C CA . ASN A 1 175 ? 2.026 3.038 18.816 1.00 61.81 175 ASN A CA 1
ATOM 1425 C C . ASN A 1 175 ? 2.650 1.690 19.205 1.00 61.81 175 ASN A C 1
ATOM 1427 O O . ASN A 1 175 ? 3.773 1.691 19.704 1.00 61.81 175 ASN A O 1
ATOM 1431 N N . ASP A 1 176 ? 1.942 0.569 19.018 1.00 57.25 176 ASP A N 1
ATOM 1432 C CA . ASP A 1 176 ? 2.521 -0.737 19.325 1.00 57.25 176 ASP A CA 1
ATOM 1433 C C . ASP A 1 176 ? 3.531 -1.153 18.254 1.00 57.25 176 ASP A C 1
ATOM 1435 O O . ASP A 1 176 ? 3.340 -0.973 17.047 1.00 57.25 176 ASP A O 1
ATOM 1439 N N . TYR A 1 177 ? 4.653 -1.647 18.766 1.00 52.88 177 TYR A N 1
ATOM 1440 C CA . TYR A 1 177 ? 5.892 -1.921 18.064 1.00 52.88 177 TYR A CA 1
ATOM 1441 C C . TYR A 1 177 ? 5.756 -3.063 17.054 1.00 52.88 177 TYR A C 1
ATOM 1443 O O . TYR A 1 177 ? 5.056 -4.045 17.295 1.00 52.88 177 TYR A O 1
ATOM 1451 N N . TYR A 1 178 ? 6.507 -2.971 15.957 1.00 54.16 178 TYR A N 1
ATOM 1452 C CA . TYR A 1 178 ? 6.894 -4.159 15.201 1.00 54.16 178 TYR A CA 1
ATOM 1453 C C . TYR A 1 178 ? 8.100 -4.752 15.937 1.00 54.16 178 TYR A C 1
ATOM 1455 O O . TYR A 1 178 ? 9.154 -4.120 15.959 1.00 54.16 178 TYR A O 1
ATOM 1463 N N . ASP A 1 179 ? 7.947 -5.889 16.617 1.00 48.16 179 ASP A N 1
ATOM 1464 C CA . ASP A 1 179 ? 9.106 -6.635 17.115 1.00 48.16 179 ASP A CA 1
ATOM 1465 C C . ASP A 1 179 ? 9.639 -7.490 15.964 1.00 48.16 179 ASP A C 1
ATOM 1467 O O . ASP A 1 179 ? 8.974 -8.419 15.503 1.00 48.16 179 ASP A O 1
ATOM 1471 N N . HIS A 1 180 ? 10.817 -7.137 15.452 1.00 45.34 180 HIS A N 1
ATOM 1472 C CA . HIS A 1 180 ? 11.522 -7.963 14.481 1.00 45.34 180 HIS A CA 1
ATOM 1473 C C . HIS A 1 180 ? 12.850 -8.403 15.086 1.00 45.34 180 HIS A C 1
ATOM 1475 O O . HIS A 1 180 ? 13.723 -7.581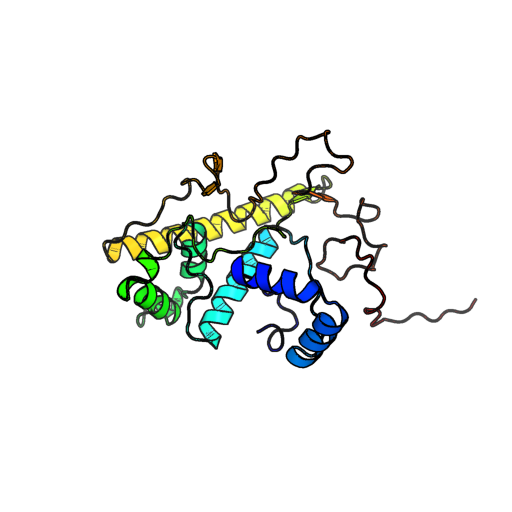 15.355 1.00 45.34 180 HIS A O 1
ATOM 1481 N N . TRP A 1 181 ? 12.988 -9.712 15.306 1.00 44.97 181 TRP A N 1
ATOM 1482 C CA . TRP A 1 181 ? 14.200 -10.340 15.846 1.00 44.97 181 TRP A CA 1
ATOM 1483 C C . TRP A 1 181 ? 14.654 -9.800 17.219 1.00 44.97 181 TRP A C 1
ATOM 1485 O O . TRP A 1 181 ? 15.852 -9.751 17.494 1.00 44.97 181 TRP A O 1
ATOM 1495 N N . GLY A 1 182 ? 13.716 -9.426 18.097 1.00 46.81 182 GLY A N 1
ATOM 1496 C CA . GLY A 1 182 ? 14.010 -8.935 19.449 1.00 46.81 182 GLY A CA 1
ATOM 1497 C C . GLY A 1 182 ? 14.280 -7.430 19.523 1.00 46.81 182 GLY A C 1
ATOM 1498 O O . GLY A 1 182 ? 14.711 -6.939 20.568 1.00 46.81 182 GLY A O 1
ATOM 1499 N N . TYR A 1 183 ? 14.036 -6.696 18.434 1.00 42.09 183 TYR A N 1
ATOM 1500 C CA . TYR A 1 183 ? 14.110 -5.242 18.386 1.00 42.09 183 TYR A CA 1
ATOM 1501 C C . TYR A 1 183 ? 12.727 -4.650 18.140 1.00 42.09 183 TYR A C 1
ATOM 1503 O O . TYR A 1 183 ? 12.063 -4.949 17.150 1.00 42.09 183 TYR A O 1
ATOM 1511 N N . SER A 1 184 ? 12.313 -3.761 19.042 1.00 45.50 184 SER A N 1
ATOM 1512 C CA . SER A 1 184 ? 11.044 -3.051 18.946 1.00 45.50 184 SER A CA 1
ATOM 1513 C C . SER A 1 184 ? 11.196 -1.817 18.048 1.00 45.50 184 SER A C 1
ATOM 1515 O O . SER A 1 184 ? 11.880 -0.857 18.405 1.00 45.50 184 SER A O 1
ATOM 1517 N N . TYR A 1 185 ? 10.535 -1.817 16.889 1.00 53.75 185 TYR A N 1
ATOM 1518 C CA . TYR A 1 185 ? 10.541 -0.709 15.928 1.00 53.75 185 TYR A CA 1
ATOM 1519 C C . TYR A 1 185 ? 9.255 0.117 16.014 1.00 53.75 185 TYR A C 1
ATOM 1521 O O . TYR A 1 185 ? 8.150 -0.431 16.064 1.00 53.75 185 TYR A O 1
ATOM 1529 N N . PHE A 1 186 ? 9.381 1.448 15.984 1.00 50.47 186 PHE A N 1
ATOM 1530 C CA . PHE A 1 186 ? 8.221 2.329 15.859 1.00 50.47 186 PHE A CA 1
ATOM 1531 C C . PHE A 1 186 ? 7.635 2.220 14.451 1.00 50.47 186 PHE A C 1
ATOM 1533 O O . PHE A 1 186 ? 8.211 2.732 13.490 1.00 50.47 186 PHE A O 1
ATOM 1540 N N . MET A 1 187 ? 6.465 1.594 14.330 1.00 52.03 187 MET A N 1
ATOM 1541 C CA . MET A 1 187 ? 5.749 1.489 13.061 1.00 52.03 187 MET A CA 1
ATOM 1542 C C . MET A 1 187 ? 4.991 2.790 12.753 1.00 52.03 187 MET A C 1
ATOM 1544 O O . MET A 1 187 ? 3.766 2.873 12.867 1.00 52.03 187 MET A O 1
ATOM 1548 N N . TYR A 1 188 ? 5.727 3.838 12.373 1.00 52.09 188 TYR A N 1
ATOM 1549 C CA . TYR A 1 188 ? 5.143 5.066 11.836 1.00 52.09 188 TYR A CA 1
ATOM 1550 C C . TYR A 1 188 ? 4.680 4.820 10.399 1.00 52.09 188 TYR A C 1
ATOM 1552 O O . TYR A 1 188 ? 5.398 5.141 9.455 1.00 52.09 188 TYR A O 1
ATOM 1560 N N . SER A 1 189 ? 3.464 4.287 10.220 1.00 52.94 189 SER A N 1
ATOM 1561 C CA . SER A 1 189 ? 2.892 4.069 8.876 1.00 52.94 189 SER A CA 1
ATOM 1562 C C . SER A 1 189 ? 3.717 3.025 8.076 1.00 52.94 189 SER A C 1
ATOM 1564 O O . SER A 1 189 ? 4.714 2.524 8.594 1.00 52.94 189 SER A O 1
ATOM 1566 N N . PRO A 1 190 ? 3.369 2.628 6.835 1.00 54.88 190 PRO A N 1
ATOM 1567 C CA . PRO A 1 190 ? 4.088 1.571 6.108 1.00 54.88 190 PRO A CA 1
ATOM 1568 C C . PRO A 1 190 ? 5.459 2.028 5.576 1.00 54.88 190 PRO A C 1
ATOM 1570 O O . PRO A 1 190 ? 5.948 1.503 4.587 1.00 54.88 190 PRO A O 1
ATOM 1573 N N . ALA A 1 191 ? 6.070 3.033 6.200 1.00 52.91 191 ALA A N 1
ATOM 1574 C CA . ALA A 1 191 ? 7.317 3.668 5.795 1.00 52.91 191 ALA A CA 1
ATOM 1575 C C . ALA A 1 191 ? 8.493 3.230 6.667 1.00 52.91 191 ALA A C 1
ATOM 1577 O O . ALA A 1 191 ? 9.377 4.027 6.981 1.00 52.91 191 ALA A O 1
ATOM 1578 N N . VAL A 1 192 ? 8.466 1.978 7.114 1.00 54.62 192 VAL A N 1
ATOM 1579 C CA . VAL A 1 192 ? 9.517 1.415 7.953 1.00 54.62 192 VAL A CA 1
ATOM 1580 C C . VAL A 1 192 ? 10.069 0.206 7.224 1.00 54.62 192 VAL A C 1
ATOM 1582 O O . VAL A 1 192 ? 9.581 -0.909 7.385 1.00 54.62 192 VAL A O 1
ATOM 1585 N N . TYR A 1 193 ? 11.075 0.440 6.384 1.00 48.91 193 TYR A N 1
ATOM 1586 C CA . TYR A 1 193 ? 11.991 -0.633 6.041 1.00 48.91 193 TYR A CA 1
ATOM 1587 C C . TYR A 1 193 ? 13.028 -0.717 7.169 1.00 48.91 193 TYR A C 1
ATOM 1589 O O . TYR A 1 193 ? 13.674 0.292 7.460 1.00 48.91 193 TYR A O 1
ATOM 1597 N N . PRO A 1 194 ? 13.188 -1.863 7.849 1.00 49.09 194 PRO A N 1
ATOM 1598 C CA . PRO A 1 194 ? 14.109 -1.999 8.973 1.00 49.09 194 PRO A CA 1
ATOM 1599 C C . PRO A 1 194 ? 15.568 -2.127 8.490 1.00 49.09 194 PRO A C 1
ATOM 1601 O O . PRO A 1 194 ? 16.245 -3.107 8.784 1.00 49.09 194 PRO A O 1
ATOM 1604 N N . LEU A 1 195 ? 16.078 -1.140 7.745 1.00 49.97 195 LEU A N 1
ATOM 1605 C CA . LEU A 1 195 ? 17.514 -0.979 7.498 1.00 49.97 195 LEU A CA 1
ATOM 1606 C C . LEU A 1 195 ? 18.040 0.158 8.362 1.00 49.97 195 LEU A C 1
ATOM 1608 O O . LEU A 1 195 ? 17.801 1.330 8.087 1.00 49.97 195 LEU A O 1
ATOM 1612 N N . TYR A 1 196 ? 18.818 -0.189 9.384 1.00 48.44 196 TYR A N 1
ATOM 1613 C CA . TYR A 1 196 ? 19.681 0.784 10.039 1.00 48.44 196 TYR A CA 1
ATOM 1614 C C . TYR A 1 196 ? 20.936 0.952 9.185 1.00 48.44 196 TYR A C 1
ATOM 1616 O O . TYR A 1 196 ? 21.941 0.270 9.379 1.00 48.44 196 TYR A O 1
ATOM 1624 N N . LEU A 1 197 ? 20.874 1.833 8.193 1.00 49.78 197 LEU A N 1
ATOM 1625 C CA . LEU A 1 197 ? 22.073 2.235 7.470 1.00 49.78 197 LEU A CA 1
ATOM 1626 C C . LEU A 1 197 ? 22.624 3.462 8.167 1.00 49.78 197 LEU A C 1
ATOM 1628 O O . LEU A 1 197 ? 22.000 4.518 8.181 1.00 49.78 197 LEU A O 1
ATOM 1632 N N . ALA A 1 198 ? 23.784 3.296 8.800 1.00 43.72 198 ALA A N 1
ATOM 1633 C CA . ALA A 1 198 ? 24.477 4.402 9.431 1.00 43.72 198 ALA A CA 1
ATOM 1634 C C . ALA A 1 198 ? 24.753 5.487 8.369 1.00 43.72 198 ALA A C 1
ATOM 1636 O O . ALA A 1 198 ? 25.438 5.204 7.374 1.00 43.72 198 ALA A O 1
ATOM 1637 N N . PRO A 1 199 ? 24.227 6.715 8.546 1.00 44.06 199 PRO A N 1
ATOM 1638 C CA . PRO A 1 199 ? 24.496 7.809 7.625 1.00 44.06 199 PRO A CA 1
ATOM 1639 C C . PRO A 1 199 ? 26.010 8.008 7.489 1.00 44.06 199 PRO A C 1
ATOM 1641 O O . PRO A 1 199 ? 26.712 8.160 8.485 1.00 44.06 199 PRO A O 1
ATOM 1644 N N . GLY A 1 200 ? 26.524 7.961 6.257 1.00 47.81 200 GLY A N 1
ATOM 1645 C CA . GLY A 1 200 ? 27.954 8.119 5.966 1.00 47.81 200 GLY A CA 1
ATOM 1646 C C . GLY A 1 200 ? 28.793 6.832 5.946 1.00 47.81 200 GLY A C 1
ATOM 1647 O O . GLY A 1 200 ? 29.934 6.893 5.499 1.00 47.81 200 GLY A O 1
ATOM 1648 N N . MET A 1 201 ? 28.257 5.670 6.346 1.00 45.91 201 MET A N 1
ATOM 1649 C CA . MET A 1 201 ? 28.953 4.379 6.166 1.00 45.91 201 MET A CA 1
ATOM 1650 C C . MET A 1 201 ? 28.842 3.828 4.740 1.00 45.91 201 MET A C 1
ATOM 1652 O O . MET A 1 201 ? 29.715 3.084 4.299 1.00 45.91 201 MET A O 1
ATOM 1656 N N . TYR A 1 202 ? 27.778 4.182 4.019 1.00 48.12 202 TYR A N 1
ATOM 1657 C CA . TYR A 1 202 ? 27.506 3.693 2.670 1.00 48.12 202 TYR A CA 1
ATOM 1658 C C . TYR A 1 202 ? 27.653 4.841 1.673 1.00 48.12 202 TYR A C 1
ATOM 1660 O O . TYR A 1 202 ? 27.050 5.906 1.832 1.00 48.12 202 TYR A O 1
ATOM 1668 N N . TYR A 1 203 ? 28.474 4.631 0.643 1.00 39.53 203 TYR A N 1
ATOM 1669 C CA . TYR A 1 203 ? 28.638 5.575 -0.459 1.00 39.53 203 TYR A CA 1
ATOM 1670 C C . TYR A 1 203 ? 27.324 5.627 -1.255 1.00 39.53 203 TYR A C 1
ATOM 1672 O O . TYR A 1 203 ? 27.065 4.743 -2.067 1.00 39.53 203 TYR A O 1
ATOM 1680 N N . GLY A 1 204 ? 26.457 6.608 -0.970 1.00 50.97 204 GLY A N 1
ATOM 1681 C CA . GLY A 1 204 ? 25.147 6.721 -1.632 1.00 50.97 204 GLY A CA 1
ATOM 1682 C C . GLY A 1 204 ? 23.937 7.161 -0.795 1.00 50.97 204 GLY A C 1
ATOM 1683 O O . GLY A 1 204 ? 22.834 7.075 -1.323 1.00 50.97 204 GLY A O 1
ATOM 1684 N N . TRP A 1 205 ? 24.115 7.676 0.432 1.00 52.88 205 TRP A N 1
ATOM 1685 C CA . TRP A 1 205 ? 23.031 8.192 1.303 1.00 52.88 205 TRP A CA 1
ATOM 1686 C C . TRP A 1 205 ? 22.027 7.113 1.788 1.00 52.88 205 TRP A C 1
ATOM 1688 O O . TRP A 1 205 ? 22.150 5.938 1.457 1.00 52.88 205 TRP A O 1
ATOM 1698 N N . ASP A 1 206 ? 21.092 7.494 2.665 1.00 60.38 206 ASP A N 1
ATOM 1699 C CA . ASP A 1 206 ? 20.035 6.632 3.225 1.00 60.38 206 ASP A CA 1
ATOM 1700 C C . ASP A 1 206 ? 19.103 6.117 2.102 1.00 60.38 206 ASP A C 1
ATOM 1702 O O . ASP A 1 206 ? 18.461 6.943 1.449 1.00 60.38 206 ASP A O 1
ATOM 1706 N N . PRO A 1 207 ? 18.984 4.796 1.849 1.00 57.00 207 PRO A N 1
ATOM 1707 C CA . PRO A 1 207 ? 18.159 4.248 0.770 1.00 57.00 207 PRO A CA 1
ATOM 1708 C C . PRO A 1 207 ? 16.662 4.345 1.046 1.00 57.00 207 PRO A C 1
ATOM 1710 O O . PRO A 1 207 ? 15.869 4.119 0.135 1.00 57.00 207 PRO A O 1
ATOM 1713 N N . CYS A 1 208 ? 16.263 4.733 2.261 1.00 59.78 208 CYS A N 1
ATOM 1714 C CA . CYS A 1 208 ? 14.896 5.162 2.520 1.00 59.78 208 CYS A CA 1
ATOM 1715 C C . CYS A 1 208 ? 14.606 6.522 1.867 1.00 59.78 208 CYS A C 1
ATOM 1717 O O . CYS A 1 208 ? 13.457 6.962 1.889 1.00 59.78 208 CYS A O 1
ATOM 1719 N N . TYR A 1 209 ? 15.611 7.202 1.296 1.00 63.50 209 TYR A N 1
ATOM 1720 C CA . TYR A 1 209 ? 15.473 8.461 0.576 1.00 63.50 209 TYR A CA 1
ATOM 1721 C C . TYR A 1 209 ? 15.886 8.352 -0.893 1.00 63.50 209 TYR A C 1
ATOM 1723 O O . TYR A 1 209 ? 16.821 7.652 -1.272 1.00 63.50 209 TYR A O 1
ATOM 1731 N N . VAL A 1 210 ? 15.194 9.109 -1.741 1.00 64.62 210 VAL A N 1
ATOM 1732 C CA . VAL A 1 210 ? 15.459 9.202 -3.180 1.00 64.62 210 VAL A CA 1
ATOM 1733 C C . VAL A 1 210 ? 15.477 10.658 -3.622 1.00 64.62 210 VAL A C 1
ATOM 1735 O O . VAL A 1 210 ? 14.596 11.439 -3.265 1.00 64.62 210 VAL A O 1
ATOM 1738 N N . HIS A 1 211 ? 16.463 11.053 -4.421 1.00 61.06 211 HIS A N 1
ATOM 1739 C CA . HIS A 1 211 ? 16.518 12.407 -4.965 1.00 61.06 211 HIS A CA 1
ATOM 1740 C C . HIS A 1 211 ? 15.548 12.549 -6.144 1.00 61.06 211 HIS A C 1
ATOM 1742 O O . HIS A 1 211 ? 15.541 11.731 -7.061 1.00 61.06 211 HIS A O 1
ATOM 1748 N N . THR A 1 212 ? 14.724 13.601 -6.138 1.00 58.84 212 THR A N 1
ATOM 1749 C CA . THR A 1 212 ? 13.765 13.871 -7.224 1.00 58.84 212 THR A CA 1
ATOM 1750 C C . THR A 1 212 ? 14.083 15.194 -7.912 1.00 58.84 212 THR A C 1
ATOM 1752 O O . THR A 1 212 ? 13.986 16.234 -7.268 1.00 58.84 212 THR A O 1
ATOM 1755 N N . GLY A 1 213 ? 14.414 15.170 -9.208 1.00 55.25 213 GLY A N 1
ATOM 1756 C CA . GLY A 1 213 ? 14.646 16.373 -10.021 1.00 55.25 213 GLY A CA 1
ATOM 1757 C C . GLY A 1 213 ? 15.577 16.134 -11.223 1.00 55.25 213 GLY A C 1
ATOM 1758 O O . GLY A 1 213 ? 16.269 15.115 -11.257 1.00 55.25 213 GLY A O 1
ATOM 1759 N N . PRO A 1 214 ? 15.608 17.036 -12.224 1.00 49.06 214 PRO A N 1
ATOM 1760 C CA . PRO A 1 214 ? 16.584 16.974 -13.314 1.00 49.06 214 PRO A CA 1
ATOM 1761 C C . PRO A 1 214 ? 18.021 16.972 -12.771 1.00 49.06 214 PRO A C 1
ATOM 1763 O O . PRO A 1 214 ? 18.375 17.836 -11.975 1.00 49.06 214 PRO A O 1
ATOM 1766 N N . GLY A 1 215 ? 18.841 16.000 -13.185 1.00 52.22 215 GLY A N 1
ATOM 1767 C CA . GLY A 1 215 ? 20.236 15.876 -12.734 1.00 52.22 215 GLY A CA 1
ATOM 1768 C C . GLY A 1 215 ? 20.425 15.273 -11.335 1.00 52.22 215 GLY A C 1
ATOM 1769 O O . GLY A 1 215 ? 21.554 15.201 -10.858 1.00 52.22 215 GLY A O 1
ATOM 1770 N N . ALA A 1 216 ? 19.351 14.820 -10.678 1.00 54.88 216 ALA A N 1
ATOM 1771 C CA . ALA A 1 216 ? 19.442 14.077 -9.424 1.00 54.88 216 ALA A CA 1
ATOM 1772 C C . ALA A 1 216 ? 20.183 12.738 -9.610 1.00 54.88 216 ALA A C 1
ATOM 1774 O O . ALA A 1 216 ? 20.018 12.067 -10.630 1.00 54.88 216 ALA A O 1
ATOM 1775 N N . TRP A 1 217 ? 20.964 12.319 -8.610 1.00 46.62 217 TRP A N 1
ATOM 1776 C CA . TRP A 1 217 ? 21.616 11.004 -8.595 1.00 46.62 217 TRP A CA 1
ATOM 1777 C C . TRP A 1 217 ? 20.569 9.877 -8.665 1.00 46.62 217 TRP A C 1
ATOM 1779 O O . TRP A 1 217 ? 19.627 9.862 -7.874 1.00 46.62 217 TRP A O 1
ATOM 1789 N N . GLY A 1 218 ? 20.710 8.957 -9.627 1.00 48.75 218 GLY A N 1
ATOM 1790 C CA . GLY A 1 218 ? 19.698 7.933 -9.945 1.00 48.75 218 GLY A CA 1
ATOM 1791 C C . GLY A 1 218 ? 18.561 8.414 -10.863 1.00 48.75 218 GLY A C 1
ATOM 1792 O O . GLY A 1 218 ? 17.726 7.614 -11.266 1.00 48.75 218 GLY A O 1
ATOM 1793 N N . GLY A 1 219 ? 18.557 9.699 -11.234 1.00 49.03 219 GLY A N 1
ATOM 1794 C CA . GLY A 1 219 ? 17.636 10.335 -12.170 1.00 49.03 219 GLY A CA 1
ATOM 1795 C C . GLY A 1 219 ? 17.680 9.759 -13.591 1.00 49.03 219 GLY A C 1
ATOM 1796 O O . GLY A 1 219 ? 18.746 9.576 -14.170 1.00 49.03 219 GLY A O 1
ATOM 1797 N N . CYS A 1 220 ? 16.511 9.565 -14.199 1.00 48.38 220 CYS A N 1
ATOM 1798 C CA . CYS A 1 220 ? 16.329 9.400 -15.634 1.00 48.38 220 CYS A CA 1
ATOM 1799 C C . CYS A 1 220 ? 16.817 10.681 -16.318 1.00 48.38 220 CYS A C 1
ATOM 1801 O O . CYS A 1 220 ? 16.633 11.775 -15.773 1.00 48.38 220 CYS A O 1
ATOM 1803 N N . ALA A 1 221 ? 17.335 10.575 -17.546 1.00 48.94 221 ALA A N 1
ATOM 1804 C CA . ALA A 1 221 ? 17.476 11.754 -18.398 1.00 48.94 221 ALA A CA 1
ATOM 1805 C C . ALA A 1 221 ? 16.128 12.502 -18.471 1.00 48.94 221 ALA A C 1
ATOM 1807 O O . ALA A 1 221 ? 15.056 11.891 -18.390 1.00 48.94 221 ALA A O 1
ATOM 1808 N N . ALA A 1 222 ? 16.173 13.835 -18.537 1.00 46.38 222 ALA A N 1
ATOM 1809 C CA . ALA A 1 222 ? 14.972 14.662 -18.496 1.00 46.38 222 ALA A CA 1
ATOM 1810 C C . ALA A 1 222 ? 13.963 14.200 -19.567 1.00 46.38 222 ALA A C 1
ATOM 1812 O O . ALA A 1 222 ? 14.272 14.207 -20.755 1.00 46.38 222 ALA A O 1
ATOM 1813 N N . GLY A 1 223 ? 12.769 13.779 -19.136 1.00 44.59 223 GLY A N 1
ATOM 1814 C CA . GLY A 1 223 ? 11.711 13.269 -20.019 1.00 44.59 223 GLY A CA 1
ATOM 1815 C C . GLY A 1 223 ? 11.660 11.746 -20.212 1.00 44.59 223 GLY A C 1
ATOM 1816 O O . GLY A 1 223 ? 10.700 11.269 -20.809 1.00 44.59 223 GLY A O 1
ATOM 1817 N N . SER A 1 224 ? 12.618 10.971 -19.688 1.00 45.25 224 SER A N 1
ATOM 1818 C CA . SER A 1 224 ? 12.666 9.507 -19.893 1.00 45.25 224 SER A CA 1
ATOM 1819 C C . SER A 1 224 ? 11.836 8.697 -18.893 1.00 45.25 224 SER A C 1
ATOM 1821 O O . SER A 1 224 ? 11.467 7.561 -19.174 1.00 45.25 224 SER A O 1
ATOM 1823 N N . CYS A 1 225 ? 11.528 9.270 -17.731 1.00 46.31 225 CYS A N 1
ATOM 1824 C CA . CYS A 1 225 ? 10.653 8.661 -16.737 1.00 46.31 225 CYS A CA 1
ATOM 1825 C C . CYS A 1 225 ? 9.257 9.288 -16.858 1.00 46.31 225 C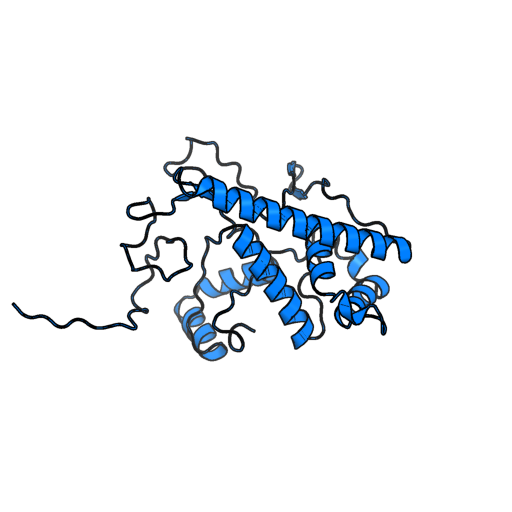YS A C 1
ATOM 1827 O O . CYS A 1 225 ? 9.119 10.512 -16.833 1.00 46.31 225 CYS A O 1
ATOM 1829 N N . GLY A 1 226 ? 8.223 8.454 -17.018 1.00 41.81 226 GLY A N 1
ATOM 1830 C CA . GLY A 1 226 ? 6.835 8.905 -17.153 1.00 41.81 226 GLY A CA 1
ATOM 1831 C C . GLY A 1 226 ? 6.383 9.792 -15.988 1.00 41.81 226 GLY A C 1
ATOM 1832 O O . GLY A 1 226 ? 6.980 9.782 -14.913 1.00 41.81 226 GLY A O 1
ATOM 1833 N N . SER A 1 227 ? 5.292 10.534 -16.192 1.00 39.66 227 SER A N 1
ATOM 1834 C CA . SER A 1 227 ? 4.744 11.614 -15.345 1.00 39.66 227 SER A CA 1
ATOM 1835 C C . SER A 1 227 ? 4.326 11.244 -13.904 1.00 39.66 227 SER A C 1
ATOM 1837 O O . SER A 1 227 ? 3.564 11.969 -13.267 1.00 39.66 227 SER A O 1
ATOM 1839 N N . GLY A 1 228 ? 4.839 10.148 -13.350 1.00 43.50 228 GLY A N 1
ATOM 1840 C CA . GLY A 1 228 ? 4.653 9.760 -11.957 1.00 43.50 228 GLY A CA 1
ATOM 1841 C C . GLY A 1 228 ? 5.666 8.748 -11.413 1.00 43.50 228 GLY A C 1
ATOM 1842 O O . GLY A 1 228 ? 5.379 8.177 -10.361 1.00 43.50 228 GLY A O 1
ATOM 1843 N N . GLY A 1 229 ? 6.787 8.488 -12.097 1.00 44.69 229 GLY A N 1
ATOM 1844 C CA . GLY A 1 229 ? 7.863 7.619 -11.600 1.00 44.69 229 GLY A CA 1
ATOM 1845 C C . GLY A 1 229 ? 9.022 8.442 -11.042 1.00 44.69 229 GLY A C 1
ATOM 1846 O O . GLY A 1 229 ? 9.473 9.385 -11.696 1.00 44.69 229 GLY A O 1
ATOM 1847 N N . ILE A 1 230 ? 9.499 8.107 -9.839 1.00 46.81 230 ILE A N 1
ATOM 1848 C CA . ILE A 1 230 ? 10.842 8.520 -9.427 1.00 46.81 230 ILE A CA 1
ATOM 1849 C C . ILE A 1 230 ? 11.787 7.633 -10.215 1.00 46.81 230 ILE A C 1
ATOM 1851 O O . ILE A 1 230 ? 11.577 6.431 -10.315 1.00 46.81 230 ILE A O 1
ATOM 1855 N N . ALA A 1 231 ? 12.777 8.242 -10.846 1.00 43.19 231 ALA A N 1
ATOM 1856 C CA . ALA A 1 231 ? 13.696 7.481 -11.650 1.00 43.19 231 ALA A CA 1
ATOM 1857 C C . ALA A 1 231 ? 14.475 6.495 -10.787 1.00 43.19 231 ALA A C 1
ATOM 1859 O O . ALA A 1 231 ? 15.285 6.877 -9.944 1.00 43.19 231 ALA A O 1
ATOM 1860 N N . ALA A 1 232 ? 14.198 5.219 -11.002 1.00 45.44 232 ALA A N 1
ATOM 1861 C CA . ALA A 1 232 ? 15.148 4.176 -10.720 1.00 45.44 232 ALA A CA 1
ATOM 1862 C C . ALA A 1 232 ? 16.196 4.206 -11.838 1.00 45.44 232 ALA A C 1
ATOM 1864 O O . ALA A 1 232 ? 15.877 4.489 -12.997 1.00 45.44 232 ALA A O 1
ATOM 1865 N N . GLY A 1 233 ? 17.446 3.894 -11.501 1.00 40.78 233 GLY A N 1
ATOM 1866 C CA . GLY A 1 233 ? 18.450 3.510 -12.482 1.00 40.78 233 GLY A CA 1
ATOM 1867 C C . GLY A 1 233 ? 17.984 2.248 -13.203 1.00 40.78 233 GLY A C 1
ATOM 1868 O O . GLY A 1 233 ? 18.380 1.142 -12.854 1.00 40.78 233 GLY A O 1
ATOM 1869 N N . ALA A 1 234 ? 17.113 2.414 -14.193 1.00 37.06 234 ALA A N 1
ATOM 1870 C CA . ALA A 1 234 ? 16.637 1.35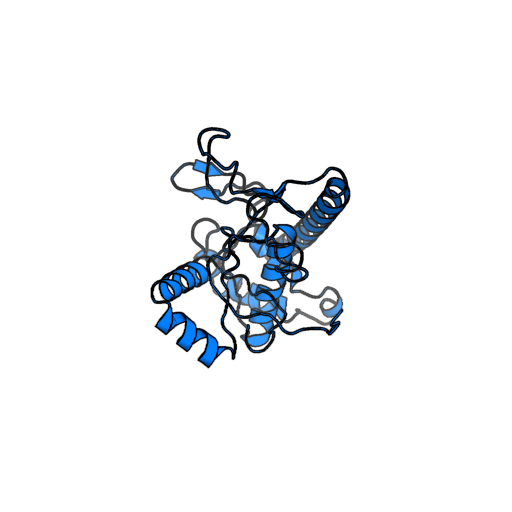6 -15.055 1.00 37.06 234 ALA A CA 1
ATOM 1871 C C . ALA A 1 234 ? 17.732 1.059 -16.083 1.00 37.06 234 ALA A C 1
ATOM 1873 O O . ALA A 1 234 ? 17.654 1.435 -17.252 1.00 37.06 234 ALA A O 1
ATOM 1874 N N . CYS A 1 235 ? 18.768 0.342 -15.653 1.00 30.33 235 CYS A N 1
ATOM 1875 C CA . CYS A 1 235 ? 19.610 -0.429 -16.562 1.00 30.33 235 CYS A CA 1
ATOM 1876 C C . CYS A 1 235 ? 18.822 -1.682 -16.993 1.00 30.33 235 CYS A C 1
ATOM 1878 O O . CYS A 1 235 ? 19.188 -2.808 -16.672 1.00 30.33 235 CYS A O 1
ATOM 1880 N N . GLY A 1 236 ? 17.689 -1.462 -17.664 1.00 32.06 236 GLY A N 1
ATOM 1881 C CA . GLY A 1 236 ? 16.694 -2.468 -18.041 1.00 32.06 236 GLY A CA 1
ATOM 1882 C C . GLY A 1 236 ? 15.933 -2.062 -19.306 1.00 32.06 236 GLY A C 1
ATOM 1883 O O . GLY A 1 236 ? 14.717 -1.997 -19.294 1.00 32.06 236 GLY A O 1
ATOM 1884 N N . ASN A 1 237 ? 16.694 -1.710 -20.348 1.00 29.94 237 ASN A N 1
ATOM 1885 C CA . ASN A 1 237 ? 16.394 -1.557 -21.784 1.00 29.94 237 ASN A CA 1
ATOM 1886 C C . ASN A 1 237 ? 14.980 -1.219 -22.331 1.00 29.94 237 ASN A C 1
ATOM 1888 O O . ASN A 1 237 ? 13.985 -1.885 -22.082 1.00 29.94 237 ASN A O 1
ATOM 1892 N N . ALA A 1 238 ? 15.011 -0.285 -23.297 1.00 33.66 238 ALA A N 1
ATOM 1893 C CA . ALA A 1 238 ? 14.248 -0.207 -24.554 1.00 33.66 238 ALA A CA 1
ATOM 1894 C C . ALA A 1 238 ? 12.790 -0.711 -24.558 1.00 33.66 238 ALA A C 1
ATOM 1896 O O . ALA A 1 238 ? 12.491 -1.808 -25.023 1.00 33.66 238 ALA A O 1
ATOM 1897 N N . GLY A 1 239 ? 11.848 0.151 -24.172 1.00 33.62 239 GLY A N 1
ATOM 1898 C CA . GLY A 1 239 ? 10.430 -0.148 -24.373 1.00 33.62 239 GLY A CA 1
ATOM 1899 C C . GLY A 1 239 ? 9.494 0.933 -23.860 1.00 33.62 239 GLY A C 1
ATOM 1900 O O . GLY A 1 239 ? 8.726 0.684 -22.940 1.00 33.62 239 GLY A O 1
ATOM 1901 N N . GLY A 1 240 ? 9.548 2.141 -24.430 1.00 30.58 240 GLY A N 1
ATOM 1902 C CA . GLY A 1 240 ? 8.670 3.220 -23.969 1.00 30.58 240 GLY A CA 1
ATOM 1903 C C . GLY A 1 240 ? 8.710 4.531 -24.747 1.00 30.58 240 GLY A C 1
ATOM 1904 O O . GLY A 1 240 ? 8.405 5.562 -24.165 1.00 30.58 240 GLY A O 1
ATOM 1905 N N . CYS A 1 241 ? 9.057 4.534 -26.037 1.00 30.62 241 CYS A N 1
ATOM 1906 C CA . CYS A 1 241 ? 8.884 5.723 -26.880 1.00 30.62 241 CYS A CA 1
ATOM 1907 C C . CYS A 1 241 ? 7.584 5.599 -27.688 1.00 30.62 241 CYS A C 1
ATOM 1909 O O . CYS A 1 241 ? 7.587 5.120 -28.818 1.00 30.62 241 CYS A O 1
ATOM 1911 N N . GLY A 1 242 ? 6.464 6.013 -27.088 1.00 27.31 242 GLY A N 1
ATOM 1912 C CA . GLY A 1 242 ? 5.213 6.322 -27.791 1.00 27.31 242 GLY A CA 1
ATOM 1913 C C . GLY A 1 242 ? 5.055 7.841 -27.851 1.00 27.31 242 GLY A C 1
ATOM 1914 O O . GLY A 1 242 ? 4.812 8.464 -26.824 1.00 27.31 242 GLY A O 1
ATOM 1915 N N . GLY A 1 243 ? 5.315 8.422 -29.024 1.00 27.11 243 GLY A N 1
ATOM 1916 C CA . GLY A 1 243 ? 5.762 9.807 -29.183 1.00 27.11 243 GLY A CA 1
ATOM 1917 C C . GLY A 1 243 ? 4.711 10.909 -29.317 1.00 27.11 243 GLY A C 1
ATOM 1918 O O . GLY A 1 243 ? 3.515 10.654 -29.380 1.00 27.11 243 GLY A O 1
ATOM 1919 N N . ILE A 1 244 ? 5.241 12.133 -29.440 1.00 29.50 244 ILE A N 1
ATOM 1920 C CA . ILE A 1 244 ? 4.765 13.269 -30.255 1.00 29.50 244 ILE A CA 1
ATOM 1921 C C . ILE A 1 244 ? 6.069 14.024 -30.613 1.00 29.50 244 ILE A C 1
ATOM 1923 O O . ILE A 1 244 ? 6.756 14.490 -29.716 1.00 29.50 244 ILE A O 1
ATOM 1927 N N . GLY A 1 245 ? 6.633 13.922 -31.818 1.00 28.09 245 GLY A N 1
ATOM 1928 C CA . GLY A 1 245 ? 6.203 14.642 -33.016 1.00 28.09 245 GLY A CA 1
ATOM 1929 C C . GLY A 1 245 ? 7.031 15.928 -33.171 1.00 28.09 245 GLY A C 1
ATOM 1930 O O . GLY A 1 245 ? 6.793 16.890 -32.453 1.00 28.09 245 GLY A O 1
ATOM 1931 N N . GLY A 1 246 ? 8.005 15.935 -34.088 1.00 24.52 246 GLY A N 1
ATOM 1932 C CA . GLY A 1 246 ? 8.849 17.104 -34.356 1.00 24.52 246 GLY A CA 1
ATOM 1933 C C . GLY A 1 246 ? 9.989 16.813 -35.329 1.00 24.52 246 GLY A C 1
ATOM 1934 O O . GLY A 1 246 ? 11.153 16.829 -34.951 1.00 24.52 246 GLY A O 1
ATOM 1935 N N . CYS A 1 247 ? 9.643 16.498 -36.576 1.00 31.23 247 CYS A N 1
ATOM 1936 C CA . CYS A 1 247 ? 10.580 16.466 -37.693 1.00 31.23 247 CYS A CA 1
ATOM 1937 C C . CYS A 1 247 ? 11.063 17.898 -37.968 1.00 31.23 247 CYS A C 1
ATOM 1939 O O . CYS A 1 247 ? 10.235 18.798 -38.103 1.00 31.23 247 CYS A O 1
ATOM 1941 N N . GLY A 1 248 ? 12.370 18.101 -38.102 1.00 26.31 248 GLY A N 1
ATOM 1942 C CA . GLY A 1 248 ? 12.943 19.384 -38.499 1.00 26.31 248 GLY A CA 1
ATOM 1943 C C . GLY A 1 248 ? 14.392 19.216 -38.926 1.00 26.31 248 GLY A C 1
ATOM 1944 O O . GLY A 1 248 ? 15.297 19.326 -38.112 1.00 26.31 248 GLY A O 1
ATOM 1945 N N . SER A 1 249 ? 14.580 18.890 -40.201 1.00 28.44 249 SER A N 1
ATOM 1946 C CA . SER A 1 249 ? 15.829 19.055 -40.941 1.00 28.44 249 SER A CA 1
ATOM 1947 C C . SER A 1 249 ? 16.170 20.541 -41.092 1.00 28.44 249 SER A C 1
ATOM 1949 O O . SER A 1 249 ? 15.284 21.317 -41.459 1.00 28.44 249 SER A O 1
ATOM 1951 N N . GLY A 1 250 ? 17.438 20.897 -40.884 1.00 28.81 250 GLY A N 1
ATOM 1952 C CA . GLY A 1 250 ? 18.000 22.234 -41.092 1.00 28.81 250 GLY A CA 1
ATOM 1953 C C . GLY A 1 250 ? 19.312 22.392 -40.349 1.00 28.81 250 GLY A C 1
ATOM 1954 O O . GLY A 1 250 ? 19.240 22.504 -39.109 1.00 28.81 250 GLY A O 1
#

Radius of gyration: 20.43 Å; chains: 1; bounding box: 58×42×63 Å

InterPro domains:
  IPR009836 GRDP1/2 domain [PF07173] (6-31)
  IPR009836 GRDP1/2 domain [PTHR34365] (1-106)

Secondary structure (DSSP, 8-state):
-TTT-TTSPPPPBHHHHHHHHHHHTSHHHHHHHHHHHHSS-------EEHHHHHHHHHHHHHHHHHHHSS-S----SHHHHHHHHHTS-GGGGGSS--HHHHHHHHHHHTTGGGG--TTSS--B--TTEEEEE--TTTHHHHHHHHHHHHHHHHHHHHHHHHHHHHTT--PPPTT--EEETTEEE---TT--------TTTSTT--TTEEE-STT-TTPPSTTSS-TT-------S--------------

Sequence (250 aa):
MMRRYPKQIAVPTLDVDLAWHTHQLIPPSYYAGTTRATYKFIDHDDKIEEVKLNQAFEWTSKTYQVLFHELYSECTCWYCEAIRASHTSSLNSFFGTSKGDKYAEDFYQSGRAGRCPPDNSAHISAHNAVRSADDASRVSVRAYLRSRQEESLERNYQKAVRRAEKKGRKLPPRNDYYDHWGYSYFMYSPAVYPLYLAPGMYYGWDPCYVHTGPGAWGGCAAGSCGSGGIAAGACGNAGGCGGIGGCGSG

Foldseek 3Di:
DCQVCVPADAFAFPVVVVVLVVCVVDVVSQQVVCCVVRVHRDDDQLADEQLSNLVSHLVNQLVCCVPVVAGRWLAQALQSLLSLLVSFDPVCVVPDQGSSNVRVVCCVVVCVSVVRYNQDIRDTDLSSYAHEPDDPVCVVVVVVSVVVSVVSSVVSSVSSQVVCVVVVHHGDDQQFFRQDPNDTHGCPDSLDDPDPDPAPPDPPGDPSYAYADAPGDLQDHVPPDPPRGRRHVCPPDDDDDPDDDDDDDD

pLDDT: mean 71.23, std 20.17, range [24.52, 95.44]